Protein AF-B3RU06-F1 (afdb_monomer)

Mean predicted aligned error: 19.17 Å

pLDDT: mean 78.99, std 17.31, range [30.34, 98.5]

Structure (mmCIF, N/CA/C/O backbone):
data_AF-B3RU06-F1
#
_entry.id   AF-B3RU06-F1
#
loop_
_atom_site.group_PDB
_atom_site.id
_atom_site.type_symbol
_atom_site.label_atom_id
_atom_site.label_alt_id
_atom_site.label_comp_id
_atom_site.label_asym_id
_atom_site.label_entity_id
_atom_site.label_seq_id
_atom_site.pdbx_PDB_ins_code
_atom_site.Cartn_x
_atom_site.Cartn_y
_atom_site.Cartn_z
_atom_site.occupancy
_atom_site.B_iso_or_equiv
_atom_site.auth_seq_id
_atom_site.auth_comp_id
_atom_site.auth_asym_id
_atom_site.auth_atom_id
_atom_site.pdbx_PDB_model_num
ATOM 1 N N . LYS A 1 1 ? 11.096 -17.803 -31.907 1.00 35.31 1 LYS A N 1
ATOM 2 C CA . LYS A 1 1 ? 10.039 -17.009 -32.594 1.00 35.31 1 LYS A CA 1
ATOM 3 C C . LYS A 1 1 ? 10.253 -15.524 -32.280 1.00 35.31 1 LYS A C 1
ATOM 5 O O . LYS A 1 1 ? 10.062 -15.128 -31.140 1.00 35.31 1 LYS A O 1
ATOM 10 N N . GLY A 1 2 ? 10.736 -14.726 -33.239 1.00 41.84 2 GLY A N 1
ATOM 11 C CA . GLY A 1 2 ? 11.074 -13.310 -33.020 1.00 41.84 2 GLY A CA 1
ATOM 12 C C . GLY A 1 2 ? 9.835 -12.419 -32.875 1.00 41.84 2 GLY A C 1
ATOM 13 O O . GLY A 1 2 ? 8.891 -12.533 -33.656 1.00 41.84 2 GLY A O 1
ATOM 14 N N . ARG A 1 3 ? 9.825 -11.533 -31.871 1.00 46.47 3 ARG A N 1
ATOM 15 C CA . ARG A 1 3 ? 8.758 -10.542 -31.650 1.00 46.47 3 ARG A CA 1
ATOM 16 C C . ARG A 1 3 ? 8.688 -9.578 -32.845 1.00 46.47 3 ARG A C 1
ATOM 18 O O . ARG A 1 3 ? 9.649 -8.861 -33.115 1.00 46.47 3 ARG A O 1
ATOM 25 N N . LYS A 1 4 ? 7.547 -9.532 -33.548 1.00 43.72 4 LYS A N 1
ATOM 26 C CA . LYS A 1 4 ? 7.274 -8.523 -34.588 1.00 43.72 4 LYS A CA 1
ATOM 27 C C . LYS A 1 4 ? 7.329 -7.130 -33.946 1.00 43.72 4 LYS A C 1
ATOM 29 O O . LYS A 1 4 ? 6.482 -6.802 -33.118 1.00 43.72 4 LYS A O 1
ATOM 34 N N . ARG A 1 5 ? 8.322 -6.311 -34.313 1.00 47.31 5 ARG A N 1
ATOM 35 C CA . ARG A 1 5 ? 8.385 -4.897 -33.909 1.00 47.31 5 ARG A CA 1
ATOM 36 C C . ARG A 1 5 ? 7.125 -4.191 -34.428 1.00 47.31 5 ARG A C 1
ATOM 38 O O . ARG A 1 5 ? 6.901 -4.142 -35.637 1.00 47.31 5 ARG A O 1
ATOM 45 N N . LYS A 1 6 ? 6.294 -3.675 -33.513 1.00 38.50 6 LYS A N 1
ATOM 46 C CA . LYS A 1 6 ? 5.169 -2.775 -33.819 1.00 38.50 6 LYS A CA 1
ATOM 47 C C . LYS A 1 6 ? 5.712 -1.644 -34.698 1.00 38.50 6 LYS A C 1
ATOM 49 O O . LYS A 1 6 ? 6.634 -0.946 -34.281 1.00 38.50 6 LYS A O 1
ATOM 54 N N . ARG A 1 7 ? 5.180 -1.476 -35.915 1.00 42.09 7 ARG A N 1
ATOM 55 C CA . ARG A 1 7 ? 5.485 -0.297 -36.736 1.00 42.09 7 ARG A CA 1
ATOM 56 C C . ARG A 1 7 ? 5.026 0.922 -35.936 1.00 42.09 7 ARG A C 1
ATOM 58 O O . ARG A 1 7 ? 3.834 1.060 -35.673 1.00 42.09 7 ARG A O 1
ATOM 65 N N . PHE A 1 8 ? 5.969 1.756 -35.505 1.00 40.56 8 PHE A N 1
ATOM 66 C CA . PHE A 1 8 ? 5.684 3.058 -34.909 1.00 40.56 8 PHE A CA 1
ATOM 67 C C . PHE A 1 8 ? 5.000 3.926 -35.973 1.00 40.56 8 PHE A C 1
ATOM 69 O O . PHE A 1 8 ? 5.647 4.645 -36.727 1.00 40.56 8 PHE A O 1
ATOM 76 N N . SER A 1 9 ? 3.675 3.815 -36.063 1.00 43.03 9 SER A N 1
ATOM 77 C CA . SER A 1 9 ? 2.806 4.607 -36.940 1.00 43.03 9 SER A CA 1
ATOM 78 C C . SER A 1 9 ? 2.574 6.012 -36.368 1.00 43.03 9 SER A C 1
ATOM 80 O O . SER A 1 9 ? 1.444 6.488 -36.273 1.00 43.03 9 SER A O 1
ATOM 82 N N . SER A 1 10 ? 3.643 6.666 -35.926 1.00 52.22 10 SER A N 1
ATOM 83 C CA . SER A 1 10 ? 3.607 8.046 -35.437 1.00 52.22 10 SER A CA 1
ATOM 84 C C . SER A 1 10 ? 4.847 8.818 -35.874 1.00 52.22 10 SER A C 1
ATOM 86 O O . SER A 1 10 ? 5.344 9.662 -35.131 1.00 52.22 10 SER A O 1
ATOM 88 N N . LYS A 1 11 ? 5.394 8.487 -37.046 1.00 56.91 11 LYS A N 1
ATOM 89 C CA . LYS A 1 11 ? 6.347 9.375 -37.704 1.00 56.91 11 LYS A CA 1
ATOM 90 C C . LYS A 1 11 ? 5.523 10.423 -38.431 1.00 56.91 11 LYS A C 1
ATOM 92 O O . LYS A 1 11 ? 4.644 10.068 -39.212 1.00 56.91 11 LYS A O 1
ATOM 97 N N . ASP A 1 12 ? 5.727 11.674 -38.046 1.00 60.06 12 ASP A N 1
ATOM 98 C CA . ASP A 1 12 ? 5.074 12.819 -38.656 1.00 60.06 12 ASP A CA 1
ATOM 99 C C . ASP A 1 12 ? 5.276 12.768 -40.173 1.00 60.06 12 ASP A C 1
ATOM 101 O O . ASP A 1 12 ? 6.403 12.599 -40.637 1.00 60.06 12 ASP A O 1
ATOM 105 N N . SER A 1 13 ? 4.189 12.852 -40.940 1.00 68.56 13 SER A N 1
ATOM 106 C CA . SER A 1 13 ? 4.272 12.798 -42.402 1.00 68.56 13 SER A CA 1
ATOM 107 C C . SER A 1 13 ? 4.965 14.034 -42.979 1.00 68.56 13 SER A C 1
ATOM 109 O O . SER A 1 13 ? 5.430 13.971 -44.114 1.00 68.56 13 SER A O 1
ATOM 111 N N . ASN A 1 14 ? 5.023 15.123 -42.206 1.00 67.81 14 ASN A N 1
ATOM 112 C CA . ASN A 1 14 ? 5.624 16.389 -42.610 1.00 67.81 14 ASN A CA 1
ATOM 113 C C . ASN A 1 14 ? 7.080 16.538 -42.152 1.00 67.81 14 ASN A C 1
ATOM 115 O O . ASN A 1 14 ? 7.736 17.490 -42.562 1.00 67.81 14 ASN A O 1
ATOM 119 N N . ALA A 1 15 ? 7.602 15.616 -41.333 1.00 73.94 15 ALA A N 1
ATOM 120 C CA . ALA A 1 15 ? 9.002 15.663 -40.935 1.00 73.94 15 ALA A CA 1
ATOM 121 C C . ALA A 1 15 ? 9.913 15.360 -42.139 1.00 73.94 15 ALA A C 1
ATOM 123 O O . ALA A 1 15 ? 9.644 14.397 -42.876 1.00 73.94 15 ALA A O 1
ATOM 124 N N . PRO A 1 16 ? 11.017 16.113 -42.309 1.00 78.12 16 PRO A N 1
ATOM 125 C CA . PRO A 1 16 ? 12.067 15.758 -43.252 1.00 78.12 16 PRO A CA 1
ATOM 126 C C . PRO A 1 16 ? 12.483 14.294 -43.059 1.00 78.12 16 PRO A C 1
ATOM 128 O O . PRO A 1 16 ? 12.521 13.768 -41.940 1.00 78.12 16 PRO A O 1
ATOM 131 N N . LYS A 1 17 ? 12.764 13.587 -44.155 1.00 78.62 17 LYS A N 1
ATOM 132 C CA . LYS A 1 17 ? 13.180 12.178 -44.099 1.00 78.62 17 LYS A CA 1
ATOM 133 C C . LYS A 1 17 ? 14.688 12.103 -43.919 1.00 78.62 17 LYS A C 1
ATOM 135 O O . LYS A 1 17 ? 15.419 12.739 -44.668 1.00 78.62 17 LYS A O 1
ATOM 140 N N . ALA A 1 18 ? 15.137 11.276 -42.975 1.00 81.44 18 ALA A N 1
ATOM 141 C CA . ALA A 1 18 ? 16.562 11.064 -42.744 1.00 81.44 18 ALA A CA 1
ATOM 142 C C . ALA A 1 18 ? 17.274 10.649 -44.051 1.00 81.44 18 ALA A C 1
ATOM 144 O O . ALA A 1 18 ? 16.781 9.749 -44.744 1.00 81.44 18 ALA A O 1
ATOM 145 N N . PRO A 1 19 ? 18.412 11.278 -44.390 1.00 86.25 19 PRO A N 1
ATOM 146 C CA . PRO A 1 19 ? 19.116 11.019 -45.632 1.00 86.25 19 PRO A CA 1
ATOM 147 C C . PRO A 1 19 ? 19.779 9.644 -45.592 1.00 86.25 19 PRO A C 1
ATOM 149 O O . PRO A 1 19 ? 20.090 9.091 -44.535 1.00 86.25 19 PRO A O 1
ATOM 152 N N . HIS A 1 20 ? 20.005 9.074 -46.771 1.00 86.06 20 HIS A N 1
ATOM 153 C CA . HIS A 1 20 ? 20.726 7.815 -46.890 1.00 86.06 20 HIS A CA 1
ATOM 154 C C . HIS A 1 20 ? 22.225 8.017 -46.651 1.00 86.06 20 HIS A C 1
ATOM 156 O O . HIS A 1 20 ? 22.822 8.960 -47.176 1.00 86.06 20 HIS A O 1
ATOM 162 N N . THR A 1 21 ? 22.833 7.082 -45.917 1.00 88.94 21 THR A N 1
ATOM 163 C CA . THR A 1 21 ? 24.291 6.996 -45.764 1.00 88.94 21 THR A CA 1
ATOM 164 C C . THR A 1 21 ? 24.953 6.654 -47.100 1.00 88.94 21 THR A C 1
ATOM 166 O O . THR A 1 21 ? 24.309 6.072 -47.977 1.00 88.94 21 THR A O 1
ATOM 169 N N . GLY A 1 22 ? 26.247 6.955 -47.255 1.00 86.62 22 GLY A N 1
ATOM 170 C CA . GLY A 1 22 ? 26.965 6.713 -48.516 1.00 86.62 22 GLY A CA 1
ATOM 171 C C . GLY A 1 22 ? 26.906 5.254 -48.977 1.00 86.62 22 GLY A C 1
ATOM 172 O O . GLY A 1 22 ? 26.679 4.978 -50.151 1.00 86.62 22 GLY A O 1
ATOM 173 N N . TYR A 1 23 ? 26.963 4.306 -48.036 1.00 84.94 23 TYR A N 1
ATOM 174 C CA . TYR A 1 23 ? 26.769 2.888 -48.346 1.00 84.94 23 TYR A CA 1
ATOM 175 C C . TYR A 1 23 ? 25.373 2.595 -48.913 1.00 84.94 23 TYR A C 1
ATOM 177 O O . TYR A 1 23 ? 25.240 1.904 -49.918 1.00 84.94 23 TYR A O 1
ATOM 185 N N . VAL A 1 24 ? 24.315 3.134 -48.299 1.00 87.56 24 VAL A N 1
ATOM 186 C CA . VAL A 1 24 ? 22.933 2.904 -48.753 1.00 87.56 24 VAL A CA 1
ATOM 187 C C . VAL A 1 24 ? 22.675 3.556 -50.113 1.00 87.56 24 VAL A C 1
ATOM 189 O O . VAL A 1 24 ? 21.940 2.985 -50.916 1.00 87.56 24 VAL A O 1
ATOM 192 N N . ARG A 1 25 ? 23.303 4.701 -50.405 1.00 88.19 25 ARG A N 1
ATOM 193 C CA . ARG A 1 25 ? 23.272 5.316 -51.744 1.00 88.19 25 ARG A CA 1
ATOM 194 C C . ARG A 1 25 ? 23.850 4.383 -52.793 1.00 88.19 25 ARG A C 1
ATOM 196 O O . ARG A 1 25 ? 23.145 4.019 -53.726 1.00 88.19 25 ARG A O 1
ATOM 203 N N . PHE A 1 26 ? 25.065 3.894 -52.558 1.00 90.00 26 PHE A N 1
ATOM 204 C CA . PHE A 1 26 ? 25.701 2.926 -53.443 1.00 90.00 26 PHE A CA 1
ATOM 205 C C . PHE A 1 26 ? 24.848 1.666 -53.646 1.00 90.00 26 PHE A C 1
ATOM 207 O O . PHE A 1 26 ? 24.695 1.192 -54.775 1.00 90.00 26 PHE A O 1
ATOM 214 N N . LEU A 1 27 ? 24.264 1.129 -52.567 1.00 88.25 27 LEU A N 1
ATOM 215 C CA . LEU A 1 27 ? 23.367 -0.021 -52.656 1.00 88.25 27 LEU A CA 1
ATOM 216 C C . LEU A 1 27 ? 22.155 0.273 -53.542 1.00 88.25 27 LEU A C 1
ATOM 218 O O . LEU A 1 27 ? 21.765 -0.598 -54.311 1.00 88.25 27 LEU A O 1
ATOM 222 N N . ASN A 1 28 ? 21.544 1.454 -53.437 1.00 88.00 28 ASN A N 1
ATOM 223 C CA . ASN A 1 28 ? 20.374 1.808 -54.238 1.00 88.00 28 ASN A CA 1
ATOM 224 C C . ASN A 1 28 ? 20.729 1.940 -55.724 1.00 88.00 28 ASN A C 1
ATOM 226 O O . ASN A 1 28 ? 20.056 1.320 -56.547 1.00 88.00 28 ASN A O 1
ATOM 230 N N . ASP A 1 29 ? 21.820 2.636 -56.044 1.00 88.38 29 ASP A N 1
ATOM 231 C CA . ASP A 1 29 ? 22.263 2.870 -57.426 1.00 88.38 29 ASP A CA 1
ATOM 232 C C . ASP A 1 29 ? 22.725 1.581 -58.118 1.00 88.38 29 ASP A C 1
ATOM 234 O O . ASP A 1 29 ? 22.533 1.379 -59.319 1.00 88.38 29 ASP A O 1
ATOM 238 N N . SER A 1 30 ? 23.340 0.677 -57.354 1.00 87.38 30 SER A N 1
ATOM 239 C CA . SER A 1 30 ? 23.895 -0.570 -57.885 1.00 87.38 30 SER A CA 1
ATOM 240 C C . SER A 1 30 ? 22.904 -1.733 -57.844 1.00 87.38 30 SER A C 1
ATOM 242 O O . SER A 1 30 ? 23.075 -2.705 -58.582 1.00 87.38 30 SER A O 1
ATOM 244 N N . ARG A 1 31 ? 21.853 -1.668 -57.012 1.00 87.06 31 ARG A N 1
ATOM 245 C CA . ARG A 1 31 ? 20.871 -2.758 -56.880 1.00 87.06 31 ARG A CA 1
ATOM 246 C C . ARG A 1 31 ? 20.133 -3.021 -58.180 1.00 87.06 31 ARG A C 1
ATOM 248 O O . ARG A 1 31 ? 19.913 -4.187 -58.491 1.00 87.06 31 ARG A O 1
ATOM 255 N N . GLU A 1 32 ? 19.721 -1.984 -58.900 1.00 86.12 32 GLU A N 1
ATOM 256 C CA . GLU A 1 32 ? 18.982 -2.163 -60.152 1.00 86.12 32 GLU A CA 1
ATOM 257 C C . GLU A 1 32 ? 19.848 -2.856 -61.210 1.00 86.12 32 GLU A C 1
ATOM 259 O O . GLU A 1 32 ? 19.400 -3.817 -61.829 1.00 86.12 32 GLU A O 1
ATOM 264 N N . LYS A 1 33 ? 21.127 -2.473 -61.298 1.00 88.12 33 LYS A N 1
ATOM 265 C CA . LYS A 1 33 ? 22.113 -3.103 -62.188 1.00 88.12 33 LYS A CA 1
ATOM 266 C C . LYS A 1 33 ? 22.331 -4.577 -61.845 1.00 88.12 33 LYS A C 1
ATOM 268 O O . LYS A 1 33 ? 22.178 -5.439 -62.701 1.00 88.12 33 LYS A O 1
ATOM 273 N N . VAL A 1 34 ? 22.589 -4.887 -60.571 1.00 86.88 34 VAL A N 1
ATOM 274 C CA . VAL A 1 34 ? 22.819 -6.277 -60.133 1.00 86.88 34 VAL A CA 1
ATOM 275 C C . VAL A 1 34 ? 21.561 -7.136 -60.271 1.00 86.88 34 VAL A C 1
ATOM 277 O O . VAL A 1 34 ? 21.674 -8.324 -60.563 1.00 86.88 34 VAL A O 1
ATOM 280 N N . ARG A 1 35 ? 20.367 -6.555 -60.102 1.00 88.44 35 ARG A N 1
ATOM 281 C CA . ARG A 1 35 ? 19.095 -7.251 -60.339 1.00 88.44 35 ARG A CA 1
ATOM 282 C C . ARG A 1 35 ? 18.857 -7.522 -61.823 1.00 88.44 35 ARG A C 1
ATOM 284 O O . ARG A 1 35 ? 18.351 -8.587 -62.143 1.00 88.44 35 ARG A O 1
ATOM 291 N N . ALA A 1 36 ? 19.203 -6.589 -62.707 1.00 88.38 36 ALA A N 1
ATOM 292 C CA . ALA A 1 36 ? 19.091 -6.794 -64.149 1.00 88.38 36 ALA A CA 1
ATOM 293 C C . ALA A 1 36 ? 20.060 -7.882 -64.643 1.00 88.38 36 ALA A C 1
ATOM 295 O O . ALA A 1 36 ? 19.689 -8.704 -65.472 1.00 88.38 36 ALA A O 1
ATOM 296 N N . GLU A 1 37 ? 21.272 -7.924 -64.083 1.00 87.69 37 GLU A N 1
ATOM 297 C CA . GLU A 1 37 ? 22.267 -8.970 -64.355 1.00 87.69 37 GLU A CA 1
ATOM 298 C C . GLU A 1 37 ? 21.880 -10.332 -63.750 1.00 87.69 37 GLU A C 1
ATOM 300 O O . GLU A 1 37 ? 22.284 -11.369 -64.264 1.00 87.69 37 GLU A O 1
ATOM 305 N N . ASN A 1 38 ? 21.114 -10.341 -62.651 1.00 85.25 38 ASN A N 1
ATOM 306 C CA . ASN A 1 38 ? 20.755 -11.549 -61.904 1.00 85.25 38 ASN A CA 1
ATOM 307 C C . ASN A 1 38 ? 19.260 -11.545 -61.519 1.00 85.25 38 ASN A C 1
ATOM 309 O O . ASN A 1 38 ? 18.931 -11.372 -60.337 1.00 85.25 38 ASN A O 1
ATOM 313 N N . PRO A 1 39 ? 18.342 -11.724 -62.488 1.00 85.75 39 PRO A N 1
ATOM 314 C CA . PRO A 1 39 ? 16.902 -11.613 -62.246 1.00 85.75 39 PRO A CA 1
ATOM 315 C C . PRO A 1 39 ? 16.347 -12.729 -61.346 1.00 85.75 39 PRO A C 1
ATOM 317 O O . PRO A 1 39 ? 15.365 -12.505 -60.640 1.00 85.75 39 PRO A O 1
ATOM 320 N N . ASP A 1 40 ? 17.003 -13.893 -61.316 1.00 88.19 40 ASP A N 1
ATOM 321 C CA . ASP A 1 40 ? 16.563 -15.073 -60.559 1.00 88.19 40 ASP A CA 1
ATOM 322 C C . ASP A 1 40 ? 17.029 -15.076 -59.092 1.00 88.19 40 ASP A C 1
ATOM 324 O O . ASP A 1 40 ? 16.590 -15.905 -58.290 1.00 88.19 40 ASP A O 1
ATOM 328 N N . LEU A 1 41 ? 17.928 -14.157 -58.709 1.00 87.38 41 LEU A N 1
ATOM 329 C CA . LEU A 1 41 ? 18.472 -14.127 -57.354 1.00 87.38 41 LEU A CA 1
ATOM 330 C C . LEU A 1 41 ? 17.522 -13.430 -56.368 1.00 87.38 41 LEU A C 1
ATOM 332 O O . LEU A 1 41 ? 17.019 -12.331 -56.628 1.00 87.38 41 LEU A O 1
ATOM 336 N N . PRO A 1 42 ? 17.324 -14.000 -55.165 1.00 87.94 42 PRO A N 1
ATOM 337 C CA . PRO A 1 42 ? 16.514 -13.361 -54.143 1.00 87.94 42 PRO A CA 1
ATOM 338 C C . PRO A 1 42 ? 17.213 -12.109 -53.596 1.00 87.94 42 PRO A C 1
ATOM 340 O O . PRO A 1 42 ? 18.441 -11.993 -53.566 1.00 87.94 42 PRO A O 1
ATOM 343 N N . PHE A 1 43 ? 16.417 -11.171 -53.075 1.00 82.69 43 PHE A N 1
ATOM 344 C CA . PHE A 1 43 ? 16.904 -9.883 -52.568 1.00 82.69 43 PHE A CA 1
ATOM 345 C C . PHE A 1 43 ? 18.050 -9.999 -51.541 1.00 82.69 43 PHE A C 1
ATOM 347 O O . PHE A 1 43 ? 18.956 -9.160 -51.519 1.00 82.69 43 PHE A O 1
ATOM 354 N N . SER A 1 44 ? 18.030 -11.035 -50.699 1.00 86.06 44 SER A N 1
ATOM 355 C CA . SER A 1 44 ? 19.086 -11.295 -49.719 1.00 86.06 44 SER A CA 1
ATOM 356 C C . SER A 1 44 ? 20.445 -11.558 -50.369 1.00 86.06 44 SER A C 1
ATOM 358 O O . SER A 1 44 ? 21.445 -11.033 -49.888 1.00 86.06 44 SER A O 1
ATOM 360 N N . GLU A 1 45 ? 20.485 -12.318 -51.465 1.00 86.00 45 GLU A N 1
ATOM 361 C CA . GLU A 1 45 ? 21.728 -12.643 -52.176 1.00 86.00 45 GLU A CA 1
ATOM 362 C C . GLU A 1 45 ? 22.239 -11.437 -52.969 1.00 86.00 45 GLU A C 1
ATOM 364 O O . GLU A 1 45 ? 23.419 -11.102 -52.887 1.00 86.00 45 GLU A O 1
ATOM 369 N N . ILE A 1 46 ? 21.338 -10.679 -53.606 1.00 85.56 46 ILE A N 1
ATOM 370 C CA . ILE A 1 46 ? 21.686 -9.406 -54.261 1.00 85.56 46 ILE A CA 1
ATOM 371 C C . ILE A 1 46 ? 22.331 -8.436 -53.258 1.00 85.56 46 ILE A C 1
ATOM 373 O O . ILE A 1 46 ? 23.339 -7.802 -53.556 1.00 85.56 46 ILE A O 1
ATOM 377 N N . THR A 1 47 ? 21.793 -8.342 -52.039 1.00 86.19 47 THR A N 1
ATOM 378 C CA . THR A 1 47 ? 22.350 -7.458 -50.999 1.00 86.19 47 THR A CA 1
ATOM 379 C C . THR A 1 47 ? 23.738 -7.908 -50.543 1.00 86.19 47 THR A C 1
ATOM 381 O O . THR A 1 47 ? 24.597 -7.060 -50.308 1.00 86.19 47 THR A O 1
ATOM 384 N N . LYS A 1 48 ? 23.992 -9.222 -50.450 1.00 88.31 48 LYS A N 1
ATOM 385 C CA . LYS A 1 48 ? 25.326 -9.754 -50.127 1.00 88.31 48 LYS A CA 1
ATOM 386 C C . LYS A 1 48 ? 26.346 -9.412 -51.214 1.00 88.31 48 LYS A C 1
ATOM 388 O O . LYS A 1 48 ? 27.420 -8.922 -50.881 1.00 88.31 48 LYS A O 1
ATOM 393 N N . ILE A 1 49 ? 25.988 -9.601 -52.488 1.00 87.06 49 ILE A N 1
ATOM 394 C CA . ILE A 1 49 ? 26.840 -9.252 -53.640 1.00 87.06 49 ILE A CA 1
ATOM 395 C C . ILE A 1 49 ? 27.167 -7.755 -53.640 1.00 87.06 49 ILE A C 1
ATOM 397 O O . ILE A 1 49 ? 28.296 -7.348 -53.894 1.00 87.06 49 ILE A O 1
ATOM 401 N N . LEU A 1 50 ? 26.193 -6.903 -53.331 1.00 88.12 50 LEU A N 1
ATOM 402 C CA . LEU A 1 50 ? 26.441 -5.467 -53.245 1.00 88.12 50 LEU A CA 1
ATOM 403 C C . LEU A 1 50 ? 27.329 -5.096 -52.049 1.00 88.12 50 LEU A C 1
ATOM 405 O O . LEU A 1 50 ? 28.165 -4.203 -52.166 1.00 88.12 50 LEU A O 1
ATOM 409 N N . GLY A 1 51 ? 27.192 -5.793 -50.918 1.00 88.06 51 GLY A N 1
ATOM 410 C CA . GLY A 1 51 ? 28.068 -5.611 -49.760 1.00 88.06 51 GLY A CA 1
ATOM 411 C C . GLY A 1 51 ? 29.528 -5.949 -50.067 1.00 88.06 51 GLY A C 1
ATOM 412 O O . GLY A 1 51 ? 30.424 -5.199 -49.683 1.00 88.06 51 GLY A O 1
ATOM 413 N N . THR A 1 52 ? 29.781 -7.029 -50.813 1.00 88.88 52 THR A N 1
ATOM 414 C CA . THR A 1 52 ? 31.142 -7.377 -51.254 1.00 88.88 52 THR A CA 1
ATOM 415 C C . THR A 1 52 ? 31.674 -6.394 -52.296 1.00 88.88 52 THR A C 1
ATOM 417 O O . THR A 1 52 ? 32.835 -5.989 -52.200 1.00 88.88 52 THR A O 1
ATOM 420 N N . LYS A 1 53 ? 30.831 -5.933 -53.234 1.00 88.31 53 LYS A N 1
ATOM 421 C CA . LYS A 1 53 ? 31.194 -4.870 -54.187 1.00 88.31 53 LYS A CA 1
ATOM 422 C C . LYS A 1 53 ? 31.592 -3.580 -53.463 1.00 88.31 53 LYS A C 1
ATOM 424 O O . LYS A 1 53 ? 32.651 -3.047 -53.748 1.00 88.31 53 LYS A O 1
ATOM 429 N N . TRP A 1 54 ? 30.833 -3.126 -52.464 1.00 89.00 54 TRP A N 1
ATOM 430 C CA . TRP A 1 54 ? 31.176 -1.924 -51.686 1.00 89.00 54 TRP A CA 1
ATOM 431 C C . TRP A 1 54 ? 32.524 -2.027 -50.962 1.00 89.00 54 TRP A C 1
ATOM 433 O O . TRP A 1 54 ? 33.287 -1.064 -50.932 1.00 89.00 54 TRP A O 1
ATOM 443 N N . SER A 1 55 ? 32.827 -3.188 -50.378 1.00 88.94 55 SER A N 1
ATOM 444 C CA . SER A 1 55 ? 34.106 -3.414 -49.691 1.00 88.94 55 SER A CA 1
ATOM 445 C C . SER A 1 55 ? 35.301 -3.475 -50.645 1.00 88.94 55 SER A C 1
ATOM 447 O O . SER A 1 55 ? 36.418 -3.210 -50.215 1.00 88.94 55 SER A O 1
ATOM 449 N N . SER A 1 56 ? 35.071 -3.814 -51.916 1.00 88.19 56 SER A N 1
ATOM 450 C CA . SER A 1 56 ? 36.098 -3.890 -52.964 1.00 88.19 56 SER A CA 1
ATOM 451 C C . SER A 1 56 ? 36.174 -2.638 -53.847 1.00 88.19 56 SER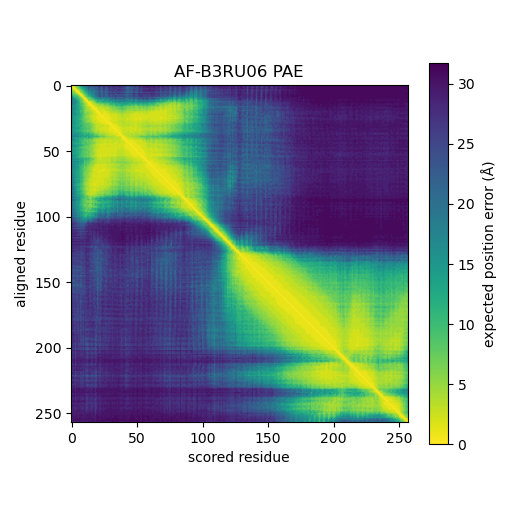 A C 1
ATOM 453 O O . SER A 1 56 ? 37.021 -2.580 -54.737 1.00 88.19 56 SER A O 1
ATOM 455 N N . LEU A 1 57 ? 35.331 -1.626 -53.604 1.00 87.56 57 LEU A N 1
ATOM 456 C CA . LEU A 1 57 ? 35.388 -0.364 -54.340 1.00 87.56 57 LEU A CA 1
ATOM 457 C C . LEU A 1 57 ? 36.684 0.407 -54.054 1.00 87.56 57 LEU A C 1
ATOM 459 O O . LEU A 1 57 ? 37.136 0.449 -52.903 1.00 87.56 57 LEU A O 1
ATOM 463 N N . PRO A 1 58 ? 37.225 1.119 -55.059 1.00 91.62 58 PRO A N 1
ATOM 464 C CA . PRO A 1 58 ? 38.290 2.087 -54.850 1.00 91.62 58 PRO A CA 1
ATOM 465 C C . PRO A 1 58 ? 37.895 3.155 -53.826 1.00 91.62 58 PRO A C 1
ATOM 467 O O . PRO A 1 58 ? 36.750 3.612 -53.783 1.00 91.62 58 PRO A O 1
ATOM 470 N N . ILE A 1 59 ? 38.874 3.607 -53.040 1.00 85.94 59 ILE A N 1
ATOM 471 C CA . ILE A 1 59 ? 38.674 4.639 -52.012 1.00 85.94 59 ILE A CA 1
ATOM 472 C C . ILE A 1 59 ? 38.101 5.922 -52.630 1.00 85.94 59 ILE A C 1
ATOM 474 O O . ILE A 1 59 ? 37.210 6.520 -52.041 1.00 85.94 59 ILE A O 1
ATOM 478 N N . SER A 1 60 ? 38.535 6.304 -53.834 1.00 86.31 60 SER A N 1
ATOM 479 C CA . SER A 1 60 ? 38.037 7.485 -54.554 1.00 86.31 60 SER A CA 1
ATOM 480 C C . SER A 1 60 ? 36.538 7.415 -54.865 1.00 86.31 60 SER A C 1
ATOM 482 O O . SER A 1 60 ? 35.808 8.380 -54.643 1.00 86.31 60 SER A O 1
ATOM 484 N N . GLU A 1 61 ? 36.050 6.269 -55.341 1.00 84.19 61 GLU A N 1
ATOM 485 C CA . GLU A 1 61 ? 34.628 6.081 -55.640 1.00 84.19 61 GLU A CA 1
ATOM 486 C C . GLU A 1 61 ? 33.796 5.976 -54.366 1.00 84.19 61 GLU A C 1
ATOM 488 O O . GLU A 1 61 ? 32.710 6.548 -54.280 1.00 84.19 61 GLU A O 1
ATOM 493 N N . LYS A 1 62 ? 34.327 5.289 -53.352 1.00 87.88 62 LYS A N 1
ATOM 494 C CA . LYS A 1 62 ? 33.707 5.206 -52.031 1.00 87.88 62 LYS A CA 1
ATOM 495 C C . LYS A 1 62 ? 33.566 6.594 -51.404 1.00 87.88 62 LYS A C 1
ATOM 497 O O . LYS A 1 62 ? 32.503 6.905 -50.870 1.00 87.88 62 LYS A O 1
ATOM 502 N N . GLN A 1 63 ? 34.601 7.425 -51.521 1.00 87.56 63 GLN A N 1
ATOM 503 C CA . GLN A 1 63 ? 34.624 8.786 -50.997 1.00 87.56 63 GLN A CA 1
ATOM 504 C C . GLN A 1 63 ? 33.563 9.660 -51.662 1.00 87.56 63 GLN A C 1
ATOM 506 O O . GLN A 1 63 ? 32.840 10.347 -50.954 1.00 87.56 63 GLN A O 1
ATOM 511 N N . ARG A 1 64 ? 33.360 9.544 -52.982 1.00 90.88 64 ARG A N 1
ATOM 512 C CA . ARG A 1 64 ? 32.283 10.267 -53.682 1.00 90.88 64 ARG A CA 1
ATOM 513 C C . ARG A 1 64 ? 30.912 10.027 -53.039 1.00 90.88 64 ARG A C 1
ATOM 515 O O . ARG A 1 64 ? 30.192 10.979 -52.756 1.00 90.88 64 ARG A O 1
ATOM 522 N N . TYR A 1 65 ? 30.566 8.768 -52.754 1.00 87.12 65 TYR A N 1
ATOM 523 C CA . TYR A 1 65 ? 29.289 8.440 -52.106 1.00 87.12 65 TYR A CA 1
ATOM 524 C C . TYR A 1 65 ? 29.210 8.917 -50.650 1.00 87.12 65 TYR A C 1
ATOM 526 O O . TYR A 1 65 ? 28.115 9.199 -50.159 1.00 87.12 65 TYR A O 1
ATOM 534 N N . LEU A 1 66 ? 30.339 8.973 -49.939 1.00 86.94 66 LEU A N 1
ATOM 535 C CA . LEU A 1 66 ? 30.400 9.498 -48.573 1.00 86.94 66 LEU A CA 1
ATOM 536 C C . LEU A 1 66 ? 30.228 11.022 -48.557 1.00 86.94 66 LEU A C 1
ATOM 538 O O . LEU A 1 66 ? 29.409 11.515 -47.787 1.00 86.94 66 LEU A O 1
ATOM 542 N N . ASP A 1 67 ? 30.901 11.742 -49.453 1.00 87.69 67 ASP A N 1
ATOM 543 C CA . ASP A 1 67 ? 30.811 13.200 -49.573 1.00 87.69 67 ASP A CA 1
ATOM 544 C C . ASP A 1 67 ? 29.397 13.640 -49.987 1.00 87.69 67 ASP A C 1
ATOM 546 O O . ASP A 1 67 ? 28.841 14.593 -49.441 1.00 87.69 67 ASP A O 1
ATOM 550 N N . GLU A 1 68 ? 28.765 12.923 -50.922 1.00 86.44 68 GLU A N 1
ATOM 551 C CA . GLU A 1 68 ? 27.363 13.155 -51.296 1.00 86.44 68 GLU A CA 1
ATOM 552 C C . GLU A 1 68 ? 26.394 12.865 -50.143 1.00 86.44 68 GLU A C 1
ATOM 554 O O . GLU A 1 68 ? 25.389 13.560 -49.977 1.00 86.44 68 GLU A O 1
ATOM 559 N N . ALA A 1 69 ? 26.680 11.848 -49.325 1.00 87.75 69 ALA A N 1
ATOM 560 C CA . ALA A 1 69 ? 25.876 11.560 -48.146 1.00 87.75 69 ALA A CA 1
ATOM 561 C C . ALA A 1 69 ? 26.032 12.630 -47.060 1.00 87.75 69 ALA A C 1
ATOM 563 O O . ALA A 1 69 ? 25.041 12.946 -46.402 1.00 87.75 69 ALA A O 1
ATOM 564 N N . GLU A 1 70 ? 27.227 13.203 -46.899 1.00 86.50 70 GLU A N 1
ATOM 565 C CA . GLU A 1 70 ? 27.467 14.283 -45.940 1.00 86.50 70 GLU A CA 1
ATOM 566 C C . GLU A 1 70 ? 26.771 15.578 -46.377 1.00 86.50 70 GLU A C 1
ATOM 568 O O . GLU A 1 70 ? 26.046 16.173 -45.586 1.00 86.50 70 GLU A O 1
ATOM 573 N N . LYS A 1 71 ? 26.839 15.945 -47.663 1.00 86.81 71 LYS A N 1
ATOM 574 C CA . LYS A 1 71 ? 26.075 17.088 -48.204 1.00 86.81 71 LYS A CA 1
ATOM 575 C C . LYS A 1 71 ? 24.569 16.938 -47.991 1.00 86.81 71 LYS A C 1
ATOM 577 O O . LYS A 1 71 ? 23.874 17.885 -47.624 1.00 86.81 71 LYS A O 1
ATOM 582 N N . ASP A 1 72 ? 24.041 15.735 -48.201 1.00 84.19 72 ASP A N 1
ATOM 583 C CA . ASP A 1 72 ? 22.622 15.462 -47.979 1.00 84.19 72 ASP A CA 1
ATOM 584 C C . ASP A 1 72 ? 22.249 15.448 -46.490 1.00 84.19 72 ASP A C 1
ATOM 586 O O . ASP A 1 72 ? 21.116 15.784 -46.141 1.00 84.19 72 ASP A O 1
ATOM 590 N N . LYS A 1 73 ? 23.191 15.095 -45.612 1.00 83.69 73 LYS A N 1
ATOM 591 C CA . LYS A 1 73 ? 23.055 15.222 -44.159 1.00 83.69 73 LYS A CA 1
ATOM 592 C C . LYS A 1 73 ? 23.010 16.680 -43.728 1.00 83.69 73 LYS A C 1
ATOM 594 O O . LYS A 1 73 ? 22.103 17.034 -42.983 1.00 83.69 73 LYS A O 1
ATOM 599 N N . GLU A 1 74 ? 23.896 17.526 -44.237 1.00 85.38 74 GLU A N 1
ATOM 600 C CA . GLU A 1 74 ? 23.866 18.971 -43.982 1.00 85.38 74 GLU A CA 1
ATOM 601 C C . GLU A 1 74 ? 22.546 19.599 -44.445 1.00 85.38 74 GLU A C 1
ATOM 603 O O . GLU A 1 74 ? 21.904 20.329 -43.687 1.00 85.38 74 GLU A O 1
ATOM 608 N N . ARG A 1 75 ? 22.080 19.252 -45.655 1.00 85.69 75 ARG A N 1
ATOM 609 C CA . ARG A 1 75 ? 20.777 19.711 -46.158 1.00 85.69 75 ARG A CA 1
ATOM 610 C C . ARG A 1 75 ? 19.633 19.270 -45.245 1.00 85.69 75 ARG A C 1
ATOM 612 O O . ARG A 1 75 ? 18.800 20.093 -44.880 1.00 85.69 75 ARG A O 1
ATOM 619 N N . TYR A 1 76 ? 19.607 17.995 -44.853 1.00 82.25 76 TYR A N 1
ATOM 620 C CA . TYR A 1 76 ? 18.587 17.467 -43.947 1.00 82.25 76 TYR A CA 1
ATOM 621 C C . TYR A 1 76 ? 18.593 18.168 -42.588 1.00 82.25 76 TYR A C 1
ATOM 623 O O . TYR A 1 76 ? 17.527 18.443 -42.052 1.00 82.25 76 TYR A O 1
ATOM 631 N N . LEU A 1 77 ? 19.769 18.458 -42.024 1.00 79.25 77 LEU A N 1
ATOM 632 C CA . LEU A 1 77 ? 19.875 19.163 -40.746 1.00 79.25 77 LEU A CA 1
ATOM 633 C C . LEU A 1 77 ? 19.272 20.565 -40.837 1.00 79.25 77 LEU A C 1
ATOM 635 O O . LEU A 1 77 ? 18.515 20.954 -39.954 1.00 79.25 77 LEU A O 1
ATOM 639 N N . LYS A 1 78 ? 19.529 21.276 -41.938 1.00 83.38 78 LYS A N 1
ATOM 640 C CA . LYS A 1 78 ? 18.927 22.587 -42.193 1.00 83.38 78 LYS A CA 1
ATOM 641 C C . LYS A 1 78 ? 17.405 22.502 -42.355 1.00 83.38 78 LYS A C 1
ATOM 643 O O . LYS A 1 78 ? 16.675 23.249 -41.715 1.00 83.38 78 LYS A O 1
ATOM 648 N N . GLU A 1 79 ? 16.919 21.547 -43.151 1.00 81.06 79 GLU A N 1
ATOM 649 C CA . GLU A 1 79 ? 15.480 21.296 -43.316 1.00 81.06 79 GLU A CA 1
ATOM 650 C C . GLU A 1 79 ? 14.806 20.903 -41.992 1.00 81.06 79 GLU A C 1
ATOM 652 O O . GLU A 1 79 ? 13.661 21.278 -41.748 1.00 81.06 79 GLU A O 1
ATOM 657 N N . LEU A 1 80 ? 15.501 20.151 -41.134 1.00 79.00 80 LEU A N 1
ATOM 658 C CA . LEU A 1 80 ? 15.011 19.748 -39.819 1.00 79.00 80 LEU A CA 1
ATOM 659 C C . LEU A 1 80 ? 14.931 20.940 -38.864 1.00 79.00 80 LEU A C 1
ATOM 661 O O . LEU A 1 80 ? 13.932 21.079 -38.167 1.00 79.00 80 LEU A O 1
ATOM 665 N N . GLU A 1 81 ? 15.934 21.814 -38.864 1.00 80.19 81 GLU A N 1
ATOM 666 C CA . GLU A 1 81 ? 15.933 23.033 -38.055 1.00 80.19 81 GLU A CA 1
ATOM 667 C C . GLU A 1 81 ? 14.788 23.977 -38.464 1.00 80.19 81 GLU A C 1
ATOM 669 O O . GLU A 1 81 ? 14.052 24.493 -37.617 1.00 80.19 81 GLU A O 1
ATOM 674 N N . ASP A 1 82 ? 14.579 24.158 -39.769 1.00 80.00 82 ASP A N 1
ATOM 675 C CA . ASP A 1 82 ? 13.459 24.939 -40.301 1.00 80.00 82 ASP A CA 1
ATOM 676 C C . ASP A 1 82 ? 12.109 24.273 -39.979 1.00 80.00 82 ASP A C 1
ATOM 678 O O . ASP A 1 82 ? 11.133 24.943 -39.621 1.00 80.00 82 ASP A O 1
ATOM 682 N N . TYR A 1 83 ? 12.056 22.938 -40.031 1.00 77.25 83 TYR A N 1
ATOM 683 C CA . TYR A 1 83 ? 10.886 22.163 -39.639 1.00 77.25 83 TYR A CA 1
ATOM 684 C C . TYR A 1 83 ? 10.545 22.339 -38.157 1.00 77.25 83 TYR A C 1
ATOM 686 O O . TYR A 1 83 ? 9.383 22.579 -37.830 1.00 77.25 83 TYR A O 1
ATOM 694 N N . GLU A 1 84 ? 11.525 22.287 -37.258 1.00 74.00 84 GLU A N 1
ATOM 695 C CA . GLU A 1 84 ? 11.323 22.487 -35.819 1.00 74.00 84 GLU A CA 1
ATOM 696 C C . GLU A 1 84 ? 10.806 23.895 -35.485 1.00 74.00 84 GLU A C 1
ATOM 698 O O . GLU A 1 84 ? 10.031 24.076 -34.542 1.00 74.00 84 GLU A O 1
ATOM 703 N N . LYS A 1 85 ? 11.163 24.898 -36.293 1.00 77.38 85 LYS A N 1
ATOM 704 C CA . LYS A 1 85 ? 10.664 26.275 -36.155 1.00 77.38 85 LYS A CA 1
ATOM 705 C C . LYS A 1 85 ? 9.251 26.466 -36.727 1.00 77.38 85 LYS A C 1
ATOM 707 O O . LYS A 1 85 ? 8.568 27.425 -36.357 1.00 77.38 85 LYS A O 1
ATOM 712 N N . SER A 1 86 ? 8.789 25.560 -37.591 1.00 75.88 86 SER A N 1
ATOM 713 C CA . SER A 1 86 ? 7.494 25.648 -38.277 1.00 75.88 86 SER A CA 1
ATOM 714 C C . SER A 1 86 ? 6.283 25.432 -37.354 1.00 75.88 86 SER A C 1
ATOM 716 O O . SER A 1 86 ? 6.316 24.665 -36.387 1.00 75.88 86 SER A O 1
ATOM 718 N N . GLU A 1 87 ? 5.142 26.039 -37.700 1.00 68.00 87 GLU A N 1
ATOM 719 C CA . GLU A 1 87 ? 3.885 25.810 -36.966 1.00 68.00 87 GLU A CA 1
ATOM 720 C C . GLU A 1 87 ? 3.327 24.389 -37.127 1.00 68.00 87 GLU A C 1
ATOM 722 O O . GLU A 1 87 ? 2.606 23.877 -36.262 1.00 68.00 87 GLU A O 1
ATOM 727 N N . THR A 1 88 ? 3.718 23.694 -38.194 1.00 69.50 88 THR A N 1
ATOM 728 C CA . THR A 1 88 ? 3.406 22.275 -38.392 1.00 69.50 88 THR A CA 1
ATOM 729 C C . THR A 1 88 ? 4.050 21.388 -37.326 1.00 69.50 88 THR A C 1
ATOM 731 O O . THR A 1 88 ? 3.390 20.488 -36.805 1.00 69.50 88 THR A O 1
ATOM 734 N N . TYR A 1 89 ? 5.278 21.692 -36.896 1.00 67.25 89 TYR A N 1
ATOM 735 C CA . TYR A 1 89 ? 5.919 20.971 -35.796 1.00 67.25 89 TYR A CA 1
ATOM 736 C C . TYR A 1 89 ? 5.267 21.286 -34.444 1.00 67.25 89 TYR A C 1
ATOM 738 O O . TYR A 1 89 ? 4.936 20.373 -33.681 1.00 67.25 89 TYR A O 1
ATOM 746 N N . LYS A 1 90 ? 4.969 22.562 -34.160 1.00 70.50 90 LYS A N 1
ATOM 747 C CA . LYS A 1 90 ? 4.309 22.964 -32.900 1.00 70.50 90 LYS A CA 1
ATOM 748 C C . LYS A 1 90 ? 2.926 22.324 -32.738 1.00 70.50 90 LYS A C 1
ATOM 750 O O . LYS A 1 90 ? 2.558 21.883 -31.644 1.00 70.50 90 LYS A O 1
ATOM 755 N N . THR A 1 91 ? 2.161 22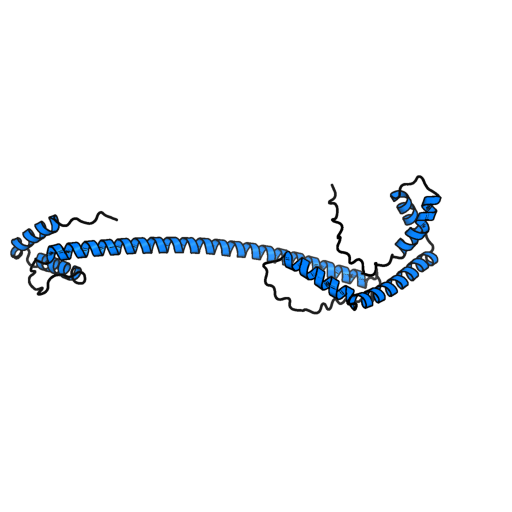.220 -33.826 1.00 69.38 91 THR A N 1
ATOM 756 C CA . THR A 1 91 ? 0.852 21.546 -33.833 1.00 69.38 91 THR A CA 1
ATOM 757 C C . THR A 1 91 ? 0.970 20.025 -33.692 1.00 69.38 91 THR A C 1
ATOM 759 O O . THR A 1 91 ? 0.177 19.429 -32.954 1.00 69.38 91 THR A O 1
ATOM 762 N N . PHE A 1 92 ? 1.979 19.387 -34.298 1.00 67.50 92 PHE A N 1
ATOM 763 C CA . PHE A 1 92 ? 2.275 17.964 -34.090 1.00 67.50 92 PHE A CA 1
ATOM 764 C C . PHE A 1 92 ? 2.659 17.653 -32.636 1.00 67.50 92 PHE A C 1
ATOM 766 O O . PHE A 1 92 ? 2.099 16.726 -32.039 1.00 67.50 92 PHE A O 1
ATOM 773 N N . VAL A 1 93 ? 3.538 18.459 -32.028 1.00 64.19 93 VAL A N 1
ATOM 774 C CA . VAL A 1 93 ? 3.954 18.316 -30.622 1.00 64.19 93 VAL A CA 1
ATOM 775 C C . VAL A 1 93 ? 2.757 18.464 -29.678 1.00 64.19 93 VAL A C 1
ATOM 777 O O . VAL A 1 93 ? 2.557 17.598 -28.821 1.00 64.19 93 VAL A O 1
ATOM 780 N N . LYS A 1 94 ? 1.896 19.476 -29.881 1.00 65.00 94 LYS A N 1
ATOM 781 C CA . LYS A 1 94 ? 0.625 19.617 -29.140 1.00 65.00 94 LYS A CA 1
ATOM 782 C C . LYS A 1 94 ? -0.266 18.382 -29.306 1.00 65.00 94 LYS A C 1
ATOM 784 O O . LYS A 1 94 ? -0.733 17.810 -28.328 1.00 65.00 94 LYS A O 1
ATOM 789 N N . LYS A 1 95 ? -0.490 17.907 -30.533 1.00 62.19 95 LYS A N 1
ATOM 790 C CA . LYS A 1 95 ? -1.363 16.747 -30.799 1.00 62.19 95 LYS A CA 1
ATOM 791 C C . LYS A 1 95 ? -0.827 15.449 -30.180 1.00 62.19 95 LYS A C 1
ATOM 793 O O . LYS A 1 95 ? -1.612 14.600 -29.749 1.00 62.19 95 LYS A O 1
ATOM 798 N N . ASN A 1 96 ? 0.495 15.292 -30.113 1.00 59.41 96 ASN A N 1
ATOM 799 C CA . ASN A 1 96 ? 1.143 14.135 -29.500 1.00 59.41 96 ASN A CA 1
ATOM 800 C C . ASN A 1 96 ? 1.157 14.218 -27.958 1.00 59.41 96 ASN A C 1
ATOM 802 O O . ASN A 1 96 ? 1.005 13.188 -27.298 1.00 59.41 96 ASN A O 1
ATOM 806 N N . SER A 1 97 ? 1.248 15.419 -27.366 1.00 59.34 97 SER A N 1
ATOM 807 C CA . SER A 1 97 ? 1.144 15.607 -25.909 1.00 59.34 97 SER A CA 1
ATOM 808 C C . SER A 1 97 ? -0.264 15.291 -25.383 1.00 59.34 97 SER A C 1
ATOM 810 O O . SER A 1 97 ? -0.389 14.571 -24.389 1.00 59.34 97 SER A O 1
ATOM 812 N N . TYR A 1 98 ? -1.327 15.674 -26.106 1.00 53.81 98 TYR A N 1
ATOM 813 C CA . TYR A 1 98 ? -2.711 15.303 -25.759 1.00 53.81 98 TYR A CA 1
ATOM 814 C C . TYR A 1 98 ? -2.952 13.781 -25.767 1.00 53.81 98 TYR A C 1
ATOM 816 O O . TYR A 1 98 ? -3.695 13.267 -24.929 1.00 53.81 98 TYR A O 1
ATOM 824 N N . LYS A 1 99 ? -2.302 13.024 -26.666 1.00 53.38 99 LYS A N 1
ATOM 825 C CA . LYS A 1 99 ? -2.395 11.549 -26.688 1.00 53.38 99 LYS A CA 1
ATOM 826 C C . LYS A 1 99 ? -1.651 10.886 -25.526 1.00 53.38 99 LYS A C 1
ATOM 828 O O . LYS A 1 99 ? -2.107 9.853 -25.043 1.00 53.38 99 LYS A O 1
ATOM 833 N N . ARG A 1 100 ? -0.537 11.465 -25.063 1.00 49.16 100 ARG A N 1
ATOM 834 C CA . ARG A 1 100 ? 0.238 10.938 -23.923 1.00 49.16 100 ARG A CA 1
ATOM 835 C C . ARG A 1 100 ? -0.444 11.221 -22.580 1.00 49.16 100 ARG A C 1
ATOM 837 O O . ARG A 1 100 ? -0.451 10.338 -21.727 1.00 49.16 100 ARG A O 1
ATOM 844 N N . HIS A 1 101 ? -1.096 12.376 -22.422 1.00 48.38 101 HIS A N 1
ATOM 845 C CA . HIS A 1 101 ? -1.850 12.711 -21.204 1.00 48.38 101 HIS A CA 1
ATOM 846 C C . HIS A 1 101 ? -3.106 11.859 -20.989 1.00 48.38 101 HIS A C 1
ATOM 848 O O . HIS A 1 101 ? -3.504 11.633 -19.851 1.00 48.38 101 HIS A O 1
ATOM 854 N N . ARG A 1 102 ? -3.711 11.318 -22.053 1.00 46.41 102 ARG A N 1
ATOM 855 C CA . ARG A 1 102 ? -4.894 10.454 -21.918 1.00 46.41 102 ARG A CA 1
ATOM 856 C C . ARG A 1 102 ? -4.583 9.047 -21.374 1.00 46.41 102 ARG A C 1
ATOM 858 O O . ARG A 1 102 ? -5.513 8.339 -21.011 1.00 46.41 102 ARG A O 1
ATOM 865 N N . GLY A 1 103 ? -3.305 8.649 -21.316 1.00 47.50 103 GLY A N 1
ATOM 866 C CA . GLY A 1 103 ? -2.850 7.335 -20.831 1.00 47.50 103 GLY A CA 1
ATOM 867 C C . GLY A 1 103 ? -2.076 7.348 -19.506 1.00 47.50 103 GLY A C 1
ATOM 868 O O . GLY A 1 103 ? -1.624 6.294 -19.072 1.00 47.50 103 GLY A O 1
ATOM 869 N N . ARG A 1 104 ? -1.896 8.511 -18.869 1.00 42.62 104 ARG A N 1
ATOM 870 C CA . ARG A 1 104 ? -1.270 8.658 -17.544 1.00 42.62 104 ARG A CA 1
ATOM 871 C C . ARG A 1 104 ? -2.115 9.609 -16.701 1.00 42.62 104 ARG A C 1
ATOM 873 O O . ARG A 1 104 ? -1.879 10.815 -16.701 1.00 42.62 104 ARG A O 1
ATOM 880 N N . ARG A 1 105 ? -3.112 9.073 -16.001 1.00 42.56 105 ARG A N 1
ATOM 881 C CA . ARG A 1 105 ? -3.555 9.672 -14.740 1.00 42.56 105 ARG A CA 1
ATOM 882 C C . ARG A 1 105 ? -2.779 8.979 -13.624 1.00 42.56 105 ARG A C 1
ATOM 884 O O . ARG A 1 105 ? -2.651 7.763 -13.655 1.00 42.56 105 ARG A O 1
ATOM 891 N N . GLU A 1 106 ? -2.301 9.817 -12.710 1.00 45.03 106 GLU A N 1
ATOM 892 C CA . GLU A 1 106 ? -1.589 9.546 -11.454 1.00 45.03 106 GLU A CA 1
ATOM 893 C C . GLU A 1 106 ? -0.067 9.355 -11.542 1.00 45.03 106 GLU A C 1
ATOM 895 O O . GLU A 1 106 ? 0.463 8.504 -12.250 1.00 45.03 106 GLU A O 1
ATOM 900 N N . GLY A 1 107 ? 0.634 10.236 -10.821 1.00 36.03 107 GLY A N 1
ATO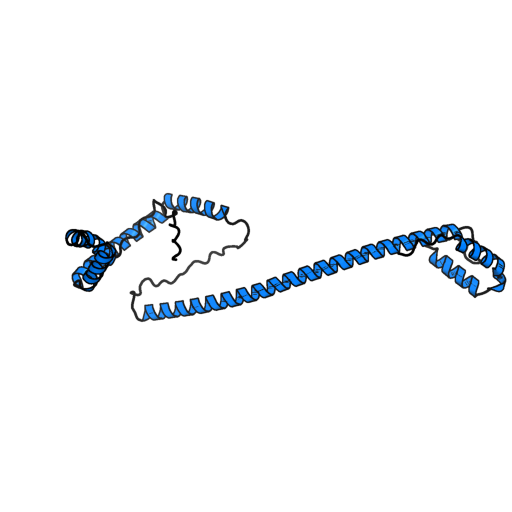M 901 C CA . GLY A 1 107 ? 2.090 10.340 -10.761 1.00 36.03 107 GLY A CA 1
ATOM 902 C C . GLY A 1 107 ? 2.552 11.793 -10.851 1.00 36.03 107 GLY A C 1
ATOM 903 O O . GLY A 1 107 ? 2.977 12.246 -11.911 1.00 36.03 107 GLY A O 1
ATOM 904 N N . ASN A 1 108 ? 2.423 12.529 -9.747 1.00 44.53 108 ASN A N 1
ATOM 905 C CA . ASN A 1 108 ? 2.931 13.889 -9.589 1.00 44.53 108 ASN A CA 1
ATOM 906 C C . ASN A 1 108 ? 4.470 13.849 -9.537 1.00 44.53 108 ASN A C 1
ATOM 908 O O . ASN A 1 108 ? 5.032 13.345 -8.571 1.00 44.53 108 ASN A O 1
ATOM 912 N N . TYR A 1 109 ? 5.140 14.347 -10.575 1.00 30.34 109 TYR A N 1
ATOM 913 C CA . TYR A 1 109 ? 6.575 14.636 -10.559 1.00 30.34 109 TYR A CA 1
ATOM 914 C C . TYR A 1 109 ? 6.791 15.992 -11.228 1.00 30.34 109 TYR A C 1
ATOM 916 O O . TYR A 1 109 ? 6.528 16.162 -12.420 1.00 30.34 109 TYR A O 1
ATOM 924 N N . GLN A 1 110 ? 7.250 16.961 -10.438 1.00 42.81 110 GLN A N 1
ATOM 925 C CA . GLN A 1 110 ? 7.761 18.237 -10.926 1.00 42.81 110 GLN A CA 1
ATOM 926 C C . GLN A 1 110 ? 8.965 17.964 -11.835 1.00 42.81 110 GLN A C 1
ATOM 928 O O . GLN A 1 110 ? 9.973 17.416 -11.393 1.00 42.81 110 GLN A O 1
ATOM 933 N N . SER A 1 111 ? 8.851 18.315 -13.119 1.00 36.75 111 SER A N 1
ATOM 934 C CA . SER A 1 111 ? 9.990 18.295 -14.034 1.00 36.75 111 SER A CA 1
ATOM 935 C C . SER A 1 111 ? 10.810 19.559 -13.812 1.00 36.75 111 SER A C 1
ATOM 937 O O . SER A 1 111 ? 10.462 20.634 -14.308 1.00 36.75 111 SER A O 1
ATOM 939 N N . ASP A 1 112 ? 11.888 19.421 -13.059 1.00 35.88 112 ASP A N 1
ATOM 940 C CA . ASP A 1 112 ? 12.952 20.407 -13.030 1.00 35.88 112 ASP A CA 1
ATOM 941 C C . ASP A 1 112 ? 13.607 20.430 -14.422 1.00 35.88 112 ASP A C 1
ATOM 943 O O . ASP A 1 112 ? 14.064 19.397 -14.926 1.00 35.88 112 ASP A O 1
ATOM 947 N N . LYS A 1 113 ? 13.565 21.583 -15.099 1.00 45.31 113 LYS A N 1
ATOM 948 C CA . LYS A 1 113 ? 14.217 21.786 -16.398 1.00 45.31 113 LYS A CA 1
ATOM 949 C C . LYS A 1 113 ? 15.721 21.834 -16.160 1.00 45.31 113 LYS A C 1
ATOM 951 O O . LYS A 1 113 ? 16.287 22.906 -15.982 1.00 45.31 113 LYS A O 1
ATOM 956 N N . ARG A 1 114 ? 16.372 20.676 -16.168 1.00 36.53 114 ARG A N 1
ATOM 957 C CA . ARG A 1 114 ? 17.819 20.627 -16.360 1.00 36.53 114 ARG A CA 1
ATOM 958 C C . ARG A 1 114 ? 18.082 20.724 -17.852 1.00 36.53 114 ARG A C 1
ATOM 960 O O . ARG A 1 114 ? 17.632 19.877 -18.620 1.00 36.53 114 ARG A O 1
ATOM 967 N N . GLU A 1 115 ? 18.731 21.813 -18.236 1.00 41.78 115 GLU A N 1
ATOM 968 C CA . GLU A 1 115 ? 19.352 21.969 -19.542 1.00 41.78 115 GLU A CA 1
ATOM 969 C C . GLU A 1 115 ? 20.262 20.763 -19.773 1.00 41.78 115 GLU A C 1
ATOM 971 O O . GLU A 1 115 ? 21.195 20.508 -19.009 1.00 41.78 115 GLU A O 1
ATOM 976 N N . ASP A 1 116 ? 19.922 19.976 -20.788 1.00 36.62 116 ASP A N 1
ATOM 977 C CA . ASP A 1 116 ? 20.729 18.862 -21.257 1.00 36.62 116 ASP A CA 1
ATOM 978 C C . ASP A 1 116 ? 21.957 19.457 -21.945 1.00 36.62 116 ASP A C 1
ATOM 980 O O . ASP A 1 116 ? 21.988 19.657 -23.158 1.00 36.62 116 ASP A O 1
ATOM 984 N N . ASN A 1 117 ? 22.968 19.809 -21.150 1.00 47.16 117 ASN A N 1
ATOM 985 C CA . ASN A 1 117 ? 24.311 20.017 -21.662 1.00 47.16 117 ASN A CA 1
ATOM 986 C C . ASN A 1 117 ? 24.914 18.637 -21.946 1.00 47.16 117 ASN A C 1
ATOM 988 O O . ASN A 1 117 ? 25.856 18.192 -21.287 1.00 47.16 117 ASN A O 1
ATOM 992 N N . SER A 1 118 ? 24.322 17.921 -22.907 1.00 46.19 118 SER A N 1
ATOM 993 C CA . SER A 1 118 ? 24.951 16.764 -23.510 1.00 46.19 118 SER A CA 1
ATOM 994 C C . SER A 1 118 ? 26.153 17.303 -24.273 1.00 46.19 118 SER A C 1
ATOM 996 O O . SER A 1 118 ? 26.028 17.752 -25.414 1.00 46.19 118 SER A O 1
ATOM 998 N N . GLY A 1 119 ? 27.312 17.294 -23.617 1.00 46.28 119 GLY A N 1
ATOM 999 C CA . GLY A 1 119 ? 28.625 17.492 -24.218 1.00 46.28 119 GLY A CA 1
ATOM 1000 C C . GLY A 1 119 ? 28.937 16.377 -25.212 1.00 46.28 119 GLY A C 1
ATOM 1001 O O . GLY A 1 119 ? 29.893 15.628 -25.052 1.00 46.28 119 GLY A O 1
ATOM 1002 N N . LEU A 1 120 ? 28.116 16.243 -26.252 1.00 46.41 120 LEU A N 1
ATOM 1003 C CA . LEU A 1 120 ? 28.558 15.664 -27.496 1.00 46.41 120 LEU A CA 1
ATOM 1004 C C . LEU A 1 120 ? 29.551 16.681 -28.056 1.00 46.41 120 LEU A C 1
ATOM 1006 O O . LEU A 1 120 ? 29.166 17.663 -28.685 1.00 46.41 120 LEU A O 1
ATOM 1010 N N . ASN A 1 121 ? 30.841 16.457 -27.825 1.00 51.91 121 ASN A N 1
ATOM 1011 C CA . ASN A 1 121 ? 31.848 16.970 -28.739 1.00 51.91 121 ASN A CA 1
ATOM 1012 C C . ASN A 1 121 ? 31.614 16.252 -30.078 1.00 51.91 121 ASN A C 1
ATOM 1014 O O . ASN A 1 121 ? 32.211 15.220 -30.373 1.00 51.91 121 ASN A O 1
ATOM 1018 N N . ILE A 1 122 ? 30.696 16.786 -30.895 1.00 55.44 122 ILE A N 1
ATOM 1019 C CA . ILE A 1 122 ? 30.383 16.352 -32.273 1.00 55.44 122 ILE A CA 1
ATOM 1020 C C . ILE A 1 122 ? 31.540 16.768 -33.215 1.00 55.44 122 ILE A C 1
ATOM 1022 O O . ILE A 1 122 ? 31.329 17.216 -34.335 1.00 55.44 122 ILE A O 1
ATOM 1026 N N . GLY A 1 123 ? 32.781 16.694 -32.732 1.00 56.19 123 GLY A N 1
ATOM 1027 C CA . GLY A 1 123 ? 34.003 17.017 -33.464 1.00 56.19 123 GLY A CA 1
ATOM 1028 C C . GLY A 1 123 ? 34.962 15.834 -33.568 1.00 56.19 123 GLY A C 1
ATOM 1029 O O . GLY A 1 123 ? 35.841 15.853 -34.423 1.00 56.19 123 GLY A O 1
ATOM 1030 N N . THR A 1 124 ? 34.787 14.794 -32.746 1.00 55.62 124 THR A N 1
ATOM 1031 C CA . THR A 1 124 ? 35.697 13.648 -32.705 1.00 55.62 124 THR A CA 1
ATOM 1032 C C . THR A 1 124 ? 35.292 12.614 -33.766 1.00 55.62 124 THR A C 1
ATOM 1034 O O . THR A 1 124 ? 34.190 12.058 -33.683 1.00 55.62 124 THR A O 1
ATOM 1037 N N . PRO A 1 125 ? 36.132 12.344 -34.785 1.00 63.91 125 PRO A N 1
ATOM 1038 C CA . PRO A 1 125 ? 35.815 11.376 -35.828 1.00 63.91 125 PRO A CA 1
ATOM 1039 C C . PRO A 1 125 ? 35.537 9.989 -35.240 1.00 63.91 125 PRO A C 1
ATOM 1041 O O . PRO A 1 125 ? 36.228 9.524 -34.332 1.00 63.91 125 PRO A O 1
ATOM 1044 N N . VAL A 1 126 ? 34.528 9.300 -35.774 1.00 53.88 126 VAL A N 1
ATOM 1045 C CA . VAL A 1 126 ? 34.235 7.917 -35.376 1.00 53.88 126 VAL A CA 1
ATOM 1046 C C . VAL A 1 126 ? 35.486 7.070 -35.652 1.00 53.88 126 VAL A C 1
ATOM 1048 O O . VAL A 1 126 ? 36.031 7.149 -36.751 1.00 53.88 126 VAL A O 1
ATOM 1051 N N . PHE A 1 127 ? 35.910 6.270 -34.664 1.00 59.38 127 PHE A N 1
ATOM 1052 C CA . PHE A 1 127 ? 37.116 5.414 -34.655 1.00 59.38 127 PHE A CA 1
ATOM 1053 C C . PHE A 1 127 ? 38.459 6.061 -34.259 1.00 59.38 127 PHE A C 1
ATOM 1055 O O . PHE A 1 127 ? 39.492 5.418 -34.438 1.00 59.38 127 PHE A O 1
ATOM 1062 N N . THR A 1 128 ? 38.487 7.262 -33.672 1.00 73.19 128 THR A N 1
ATOM 1063 C CA . THR A 1 128 ? 39.695 7.722 -32.955 1.00 73.19 128 THR A CA 1
ATOM 1064 C C . THR A 1 128 ? 39.842 7.034 -31.595 1.00 73.19 128 THR A C 1
ATOM 1066 O O . THR A 1 128 ? 38.861 6.575 -31.005 1.00 73.19 128 THR A O 1
ATOM 1069 N N . GLU A 1 129 ? 41.074 6.971 -31.087 1.00 71.88 129 GLU A N 1
ATOM 1070 C CA . GLU A 1 129 ? 41.389 6.426 -29.758 1.00 71.88 129 GLU A CA 1
ATOM 1071 C C . GLU A 1 129 ? 40.618 7.170 -28.651 1.00 71.88 129 GLU A C 1
ATOM 1073 O O . GLU A 1 129 ? 39.963 6.539 -27.826 1.00 71.88 129 GLU A O 1
ATOM 1078 N N . GLU A 1 130 ? 40.534 8.502 -28.750 1.00 76.00 130 GLU A N 1
ATOM 1079 C CA . GLU A 1 130 ? 39.731 9.354 -27.859 1.00 76.00 130 GLU A CA 1
ATOM 1080 C C . GLU A 1 130 ? 38.235 8.988 -27.868 1.00 76.00 130 GLU A C 1
ATOM 1082 O O . GLU A 1 130 ? 37.622 8.841 -26.811 1.00 76.00 130 GLU A O 1
ATOM 1087 N N . PHE A 1 131 ? 37.633 8.763 -29.045 1.00 81.12 131 PHE A N 1
ATOM 1088 C CA . PHE A 1 131 ? 36.223 8.365 -29.144 1.00 81.12 131 PHE A CA 1
ATOM 1089 C C . PHE A 1 131 ? 35.967 6.994 -28.502 1.00 81.12 131 PHE A C 1
ATOM 1091 O O . PHE A 1 131 ? 34.927 6.780 -27.869 1.00 81.12 131 PHE A O 1
ATOM 1098 N N . LEU A 1 132 ? 36.895 6.049 -28.680 1.00 76.94 132 LEU A N 1
ATOM 1099 C CA . LEU A 1 132 ? 36.786 4.710 -28.102 1.00 76.94 132 LEU A CA 1
ATOM 1100 C C . LEU A 1 132 ? 36.888 4.750 -26.573 1.00 76.94 132 LEU A C 1
ATOM 1102 O O . LEU A 1 132 ? 36.085 4.089 -25.905 1.00 76.94 132 LEU A O 1
ATOM 1106 N N . ASP A 1 133 ? 37.803 5.549 -26.027 1.00 81.50 133 ASP A N 1
ATOM 1107 C CA . ASP A 1 133 ? 37.985 5.707 -24.583 1.00 81.50 133 ASP A CA 1
ATOM 1108 C C . ASP A 1 133 ? 36.805 6.423 -23.920 1.00 81.50 133 ASP A C 1
ATOM 1110 O O . ASP A 1 133 ? 36.283 5.939 -22.912 1.00 81.50 133 ASP A O 1
ATOM 1114 N N . GLU A 1 134 ? 36.291 7.501 -24.518 1.00 85.12 134 GLU A N 1
ATOM 1115 C CA . GLU A 1 134 ? 35.076 8.161 -24.029 1.00 85.12 134 GLU A CA 1
ATOM 1116 C C . GLU A 1 134 ? 33.860 7.232 -24.069 1.00 85.12 134 GLU A C 1
ATOM 1118 O O . GLU A 1 134 ? 33.046 7.201 -23.143 1.00 85.12 134 GLU A O 1
ATOM 1123 N N . ASN A 1 135 ? 33.712 6.456 -25.146 1.00 85.12 135 ASN A N 1
ATOM 1124 C CA . ASN A 1 135 ? 32.613 5.508 -25.262 1.00 85.12 135 ASN A CA 1
ATOM 1125 C C . ASN A 1 135 ? 32.723 4.394 -24.213 1.00 85.12 135 ASN A C 1
ATOM 1127 O O . ASN A 1 135 ? 31.719 3.997 -23.622 1.00 85.12 135 ASN A O 1
ATOM 1131 N N . LYS A 1 136 ? 33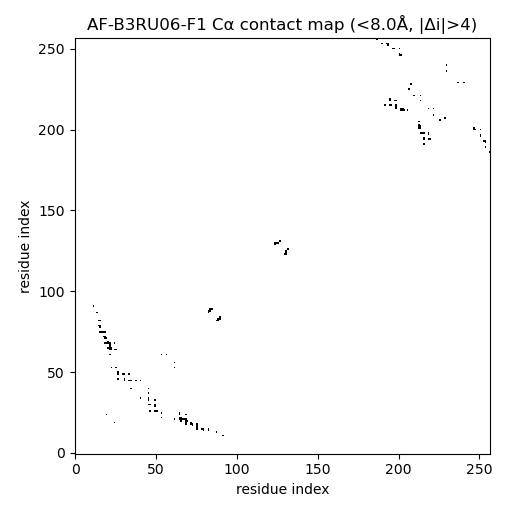.943 3.925 -23.929 1.00 87.75 136 LYS A N 1
ATOM 1132 C CA . LYS A 1 136 ? 34.214 2.969 -22.854 1.00 87.75 136 LYS A CA 1
ATOM 1133 C C . LYS A 1 136 ? 33.901 3.565 -21.479 1.00 87.75 136 LYS A C 1
ATOM 1135 O O . LYS A 1 136 ? 33.278 2.879 -20.670 1.00 87.75 136 LYS A O 1
ATOM 1140 N N . ALA A 1 137 ? 34.269 4.821 -21.224 1.00 88.19 137 ALA A N 1
ATOM 1141 C CA . ALA A 1 137 ? 33.949 5.524 -19.982 1.00 88.19 137 ALA A CA 1
ATOM 1142 C C . ALA A 1 137 ? 32.429 5.671 -19.786 1.00 88.19 137 ALA A C 1
ATOM 1144 O O . ALA A 1 137 ? 31.909 5.289 -18.737 1.00 88.19 137 ALA A O 1
ATOM 1145 N N . ARG A 1 138 ? 31.699 6.102 -20.825 1.00 89.00 138 ARG A N 1
ATOM 1146 C CA . ARG A 1 138 ? 30.225 6.179 -20.815 1.00 89.00 138 ARG A CA 1
ATOM 1147 C C . ARG A 1 138 ? 29.571 4.815 -20.588 1.00 89.00 138 ARG A C 1
ATOM 1149 O O . ARG A 1 138 ? 28.608 4.706 -19.834 1.00 89.00 138 ARG A O 1
ATOM 1156 N N . GLU A 1 139 ? 30.093 3.750 -21.197 1.00 91.00 139 GLU A N 1
ATOM 1157 C CA . GLU A 1 139 ? 29.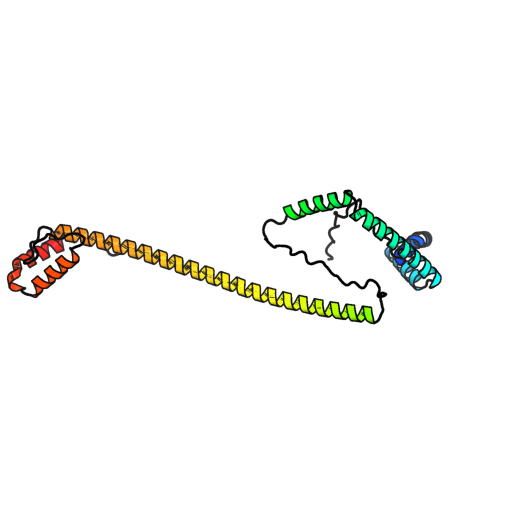608 2.383 -20.955 1.00 91.00 139 GLU A CA 1
ATOM 1158 C C . GLU A 1 139 ? 29.831 1.929 -19.504 1.00 91.00 139 GLU A C 1
ATOM 1160 O O . GLU A 1 139 ? 28.965 1.270 -18.922 1.00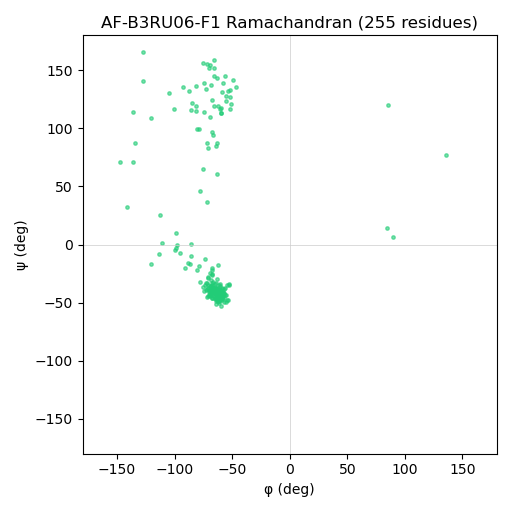 91.00 139 GLU A O 1
ATOM 1165 N N . VAL A 1 140 ? 30.962 2.289 -18.888 1.00 93.00 140 VAL A N 1
ATOM 1166 C CA . VAL A 1 140 ? 31.226 2.008 -17.467 1.00 93.00 140 VAL A CA 1
ATOM 1167 C C . VAL A 1 140 ? 30.258 2.779 -16.570 1.00 93.00 140 VAL A C 1
ATOM 1169 O O . VAL A 1 140 ? 29.662 2.178 -15.674 1.00 93.00 140 VAL A O 1
ATOM 1172 N N . GLU A 1 141 ? 30.043 4.065 -16.836 1.00 95.31 141 GLU A N 1
ATOM 1173 C CA . GLU A 1 141 ? 29.090 4.896 -16.095 1.00 95.31 141 GLU A CA 1
ATOM 1174 C C . GLU A 1 141 ? 27.663 4.339 -16.199 1.00 95.31 141 GLU A C 1
ATOM 1176 O O . GLU A 1 141 ? 26.997 4.126 -15.187 1.00 95.31 141 GLU A O 1
ATOM 1181 N N . LEU A 1 142 ? 27.211 3.976 -17.405 1.00 94.94 142 LEU A N 1
ATOM 1182 C CA . LEU A 1 142 ? 25.902 3.351 -17.609 1.00 94.94 142 LEU A CA 1
ATOM 1183 C C . LEU A 1 142 ? 25.757 2.037 -16.836 1.00 94.94 142 LEU A C 1
ATOM 1185 O O . LEU A 1 142 ? 24.676 1.739 -16.324 1.00 94.94 142 LEU A O 1
ATOM 1189 N N . ARG A 1 143 ? 26.820 1.233 -16.733 1.00 95.56 143 ARG A N 1
ATOM 1190 C CA . ARG A 1 143 ? 26.808 0.012 -15.911 1.00 95.56 143 ARG A CA 1
ATOM 1191 C C . ARG A 1 143 ? 26.693 0.336 -14.425 1.00 95.56 143 ARG A C 1
ATOM 1193 O O . ARG A 1 143 ? 25.916 -0.325 -13.738 1.00 95.56 143 ARG A O 1
ATOM 1200 N N . GLN A 1 144 ? 27.418 1.341 -13.938 1.00 97.19 144 GLN A N 1
ATOM 1201 C CA . GLN A 1 144 ? 27.330 1.783 -12.545 1.00 97.19 144 GLN A CA 1
ATOM 1202 C C . GLN A 1 144 ? 25.938 2.328 -12.214 1.00 97.19 144 GLN A C 1
ATOM 1204 O O . GLN A 1 144 ? 25.358 1.928 -11.208 1.00 97.19 144 GLN A O 1
ATOM 1209 N N . LEU A 1 145 ? 25.361 3.157 -13.088 1.00 96.50 145 LEU A N 1
ATOM 1210 C CA . LEU A 1 145 ? 24.006 3.684 -12.927 1.00 96.50 145 LEU A CA 1
ATOM 1211 C C . LEU A 1 145 ? 22.963 2.567 -12.914 1.00 96.50 145 LEU A C 1
ATOM 1213 O O . LEU A 1 145 ? 22.091 2.557 -12.051 1.00 96.50 145 LEU A O 1
ATOM 1217 N N . ARG A 1 146 ? 23.072 1.586 -13.819 1.00 97.00 146 ARG A N 1
ATOM 1218 C CA . ARG A 1 146 ? 22.181 0.413 -13.822 1.00 97.00 146 ARG A CA 1
ATOM 1219 C C . ARG A 1 146 ? 22.279 -0.380 -12.522 1.00 97.00 146 ARG A C 1
ATOM 1221 O O . ARG A 1 146 ? 21.247 -0.794 -12.006 1.00 97.00 146 ARG A O 1
ATOM 1228 N N . LYS A 1 147 ? 23.491 -0.572 -11.991 1.00 97.25 147 LYS A N 1
ATOM 1229 C CA . LYS A 1 147 ? 23.705 -1.250 -10.707 1.00 97.25 147 LYS A CA 1
ATOM 1230 C C . LYS A 1 147 ? 23.078 -0.463 -9.552 1.00 97.25 147 LYS A C 1
ATOM 1232 O O . LYS A 1 147 ? 22.279 -1.017 -8.815 1.00 97.25 147 LYS A O 1
ATOM 1237 N N . SER A 1 148 ? 23.378 0.831 -9.454 1.00 96.38 148 SER A N 1
ATOM 1238 C CA . SER A 1 148 ? 22.834 1.712 -8.415 1.00 96.38 148 SER A CA 1
ATOM 1239 C C . SER A 1 148 ? 21.303 1.763 -8.450 1.00 96.38 148 SER A C 1
ATOM 1241 O O . SER A 1 148 ? 20.648 1.660 -7.418 1.00 96.38 148 SER A O 1
ATOM 1243 N N . ASN A 1 149 ? 20.710 1.837 -9.644 1.00 97.06 149 ASN A N 1
ATOM 1244 C CA . ASN A 1 149 ? 19.259 1.832 -9.791 1.00 97.06 149 ASN A CA 1
ATOM 1245 C C . ASN A 1 149 ? 18.634 0.501 -9.338 1.00 97.06 149 ASN A C 1
ATOM 1247 O O . ASN A 1 149 ? 17.605 0.525 -8.673 1.00 97.06 149 ASN A O 1
ATOM 1251 N N . ALA A 1 150 ? 19.273 -0.638 -9.627 1.00 96.88 150 ALA A N 1
ATOM 1252 C CA . ALA A 1 150 ? 18.833 -1.935 -9.109 1.00 96.88 150 ALA A CA 1
ATOM 1253 C C . ALA A 1 150 ? 18.911 -1.995 -7.569 1.00 96.88 150 ALA A C 1
ATOM 1255 O O . ALA A 1 150 ? 17.955 -2.429 -6.930 1.00 96.88 150 ALA A O 1
ATOM 1256 N N . ASP A 1 151 ? 19.993 -1.483 -6.969 1.00 97.00 151 ASP A N 1
ATOM 1257 C CA . ASP A 1 151 ? 20.149 -1.420 -5.509 1.00 97.00 151 ASP A CA 1
ATOM 1258 C C . ASP A 1 151 ? 19.069 -0.520 -4.863 1.00 97.00 151 ASP A C 1
ATOM 1260 O O . ASP A 1 151 ? 18.528 -0.834 -3.800 1.00 97.00 151 ASP A O 1
ATOM 1264 N N . TYR A 1 152 ? 18.721 0.608 -5.497 1.00 97.81 152 TYR A N 1
ATOM 1265 C CA . TYR A 1 152 ? 17.635 1.478 -5.032 1.00 97.81 152 TYR A CA 1
ATOM 1266 C C . TYR A 1 152 ? 16.258 0.830 -5.180 1.00 97.81 152 TYR A C 1
ATOM 1268 O O . TYR A 1 152 ? 15.429 0.965 -4.281 1.00 97.81 152 TYR A O 1
ATOM 1276 N N . GLU A 1 153 ? 16.004 0.124 -6.282 1.00 97.12 153 GLU A N 1
ATOM 1277 C CA . GLU A 1 153 ? 14.767 -0.635 -6.483 1.00 97.12 153 GLU A CA 1
ATOM 1278 C C . GLU A 1 153 ? 14.592 -1.702 -5.391 1.00 97.12 153 GLU A C 1
ATOM 1280 O O . GLU A 1 153 ? 13.505 -1.817 -4.821 1.00 97.12 153 GLU A O 1
ATOM 1285 N N . GLU A 1 154 ? 15.664 -2.407 -5.018 1.00 97.50 154 GLU A N 1
ATOM 1286 C CA . GLU A 1 1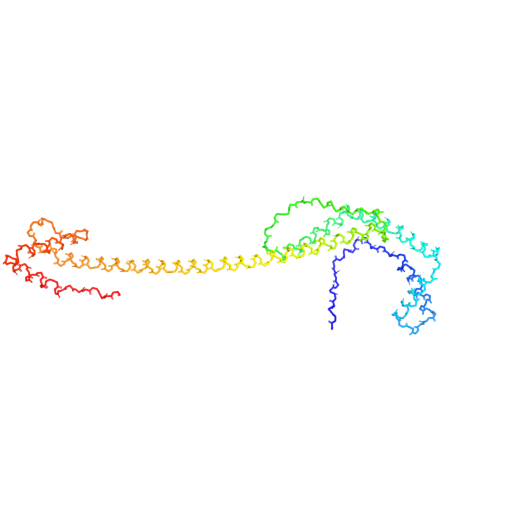54 ? 15.651 -3.379 -3.920 1.00 97.50 154 GLU A CA 1
ATOM 1287 C C . GLU A 1 154 ? 15.344 -2.717 -2.566 1.00 97.50 154 GLU A C 1
ATOM 1289 O O . GLU A 1 154 ? 14.448 -3.158 -1.840 1.00 97.50 154 GLU A O 1
ATOM 1294 N N . ARG A 1 155 ? 16.019 -1.606 -2.237 1.00 97.19 155 ARG A N 1
ATOM 1295 C CA . ARG A 1 155 ? 15.756 -0.854 -0.995 1.00 97.19 155 ARG A CA 1
ATOM 1296 C C . ARG A 1 155 ? 14.324 -0.339 -0.930 1.00 97.19 155 ARG A C 1
ATOM 1298 O O . ARG A 1 155 ? 13.681 -0.446 0.114 1.00 97.19 155 ARG A O 1
ATOM 1305 N N . ASN A 1 156 ? 13.810 0.186 -2.038 1.00 97.25 156 ASN A N 1
ATOM 1306 C CA . ASN A 1 156 ? 12.433 0.661 -2.118 1.00 97.25 156 ASN A CA 1
ATOM 1307 C C . ASN A 1 156 ? 11.432 -0.483 -1.925 1.00 97.25 156 ASN A C 1
ATOM 1309 O O . ASN A 1 156 ? 10.419 -0.284 -1.254 1.00 97.25 156 ASN A O 1
ATOM 1313 N N . ALA A 1 157 ? 11.714 -1.681 -2.447 1.00 97.50 157 ALA A N 1
ATOM 1314 C CA . ALA A 1 157 ? 10.866 -2.850 -2.227 1.00 97.50 157 ALA A CA 1
ATOM 1315 C C . ALA A 1 157 ? 10.828 -3.257 -0.742 1.00 97.50 157 ALA A C 1
ATOM 1317 O O . ALA A 1 157 ? 9.749 -3.499 -0.198 1.00 97.50 157 ALA A O 1
ATOM 1318 N N . ILE A 1 158 ? 11.982 -3.263 -0.063 1.00 97.88 158 ILE A N 1
ATOM 1319 C CA . ILE A 1 158 ? 12.074 -3.562 1.376 1.00 97.88 158 ILE A CA 1
ATOM 1320 C C . ILE A 1 158 ? 11.292 -2.532 2.199 1.00 97.88 158 ILE A C 1
ATOM 1322 O O . ILE A 1 158 ? 10.477 -2.908 3.043 1.00 97.88 158 ILE A O 1
ATOM 1326 N N . LEU A 1 159 ? 11.499 -1.238 1.937 1.00 98.06 159 LEU A N 1
ATOM 1327 C CA . LEU A 1 159 ? 10.782 -0.165 2.629 1.00 98.06 159 LEU A CA 1
ATOM 1328 C C . LEU A 1 159 ? 9.272 -0.242 2.391 1.00 98.06 159 LEU A C 1
ATOM 1330 O O . LEU A 1 159 ? 8.503 -0.103 3.338 1.00 98.06 159 LEU A O 1
ATOM 1334 N N . SER A 1 160 ? 8.840 -0.519 1.158 1.00 97.81 160 SER A N 1
ATOM 1335 C CA . SER A 1 160 ? 7.415 -0.680 0.837 1.00 97.81 160 SER A CA 1
ATOM 1336 C C . SER A 1 160 ? 6.786 -1.809 1.654 1.00 97.81 160 SER A C 1
ATOM 1338 O O . SER A 1 160 ? 5.721 -1.622 2.237 1.00 97.81 160 SER A O 1
ATOM 1340 N N . LYS A 1 161 ? 7.483 -2.947 1.777 1.00 98.31 161 LYS A N 1
ATOM 1341 C CA . LYS A 1 161 ? 7.033 -4.072 2.602 1.00 98.31 161 LYS A CA 1
ATOM 1342 C C . LYS A 1 161 ? 6.959 -3.706 4.085 1.00 98.31 161 LYS A C 1
ATOM 1344 O O . LYS A 1 161 ? 6.014 -4.095 4.761 1.00 98.31 161 LYS A O 1
ATOM 1349 N N . HIS A 1 162 ? 7.931 -2.954 4.600 1.00 98.44 162 HIS A N 1
ATOM 1350 C CA . HIS A 1 162 ? 7.906 -2.511 5.994 1.00 98.44 162 HIS A CA 1
ATOM 1351 C C . HIS A 1 162 ? 6.729 -1.565 6.273 1.00 98.44 162 HIS A C 1
ATOM 1353 O O . HIS A 1 162 ? 6.043 -1.719 7.279 1.00 98.44 162 HIS A O 1
ATOM 1359 N N . ILE A 1 163 ? 6.450 -0.635 5.355 1.00 98.25 163 ILE A N 1
ATOM 1360 C CA . ILE A 1 163 ? 5.288 0.259 5.444 1.00 98.25 163 ILE A CA 1
ATOM 1361 C C . ILE A 1 163 ? 3.986 -0.547 5.471 1.00 98.25 163 ILE A C 1
ATOM 1363 O O . ILE A 1 163 ? 3.100 -0.234 6.260 1.00 98.25 163 ILE A O 1
ATOM 1367 N N . GLU A 1 164 ? 3.861 -1.575 4.631 1.00 97.88 164 GLU A N 1
ATOM 1368 C CA . GLU A 1 164 ? 2.693 -2.462 4.617 1.00 97.88 164 GLU A CA 1
ATOM 1369 C C . GLU A 1 164 ? 2.533 -3.201 5.953 1.00 97.88 164 GLU A C 1
ATOM 1371 O O . GLU A 1 164 ? 1.486 -3.106 6.584 1.00 97.88 164 GLU A O 1
ATOM 1376 N N . GLN A 1 165 ? 3.610 -3.797 6.471 1.00 98.44 165 GLN A N 1
ATOM 1377 C CA . GLN A 1 165 ? 3.604 -4.449 7.786 1.00 98.44 165 GLN A CA 1
ATOM 1378 C C . GLN A 1 165 ? 3.211 -3.498 8.926 1.00 98.44 165 GLN A C 1
ATOM 1380 O O . GLN A 1 165 ? 2.473 -3.886 9.831 1.00 98.44 165 GLN A O 1
ATOM 1385 N N . MET A 1 166 ? 3.693 -2.251 8.903 1.00 98.50 166 MET A N 1
ATOM 1386 C CA . MET A 1 166 ? 3.321 -1.247 9.903 1.00 98.50 166 MET A CA 1
ATOM 1387 C C . MET A 1 166 ? 1.847 -0.852 9.801 1.00 98.50 166 MET A C 1
ATOM 1389 O O . MET A 1 166 ? 1.202 -0.665 10.829 1.00 98.50 166 MET A O 1
ATOM 1393 N N . LYS A 1 167 ? 1.303 -0.735 8.584 1.00 98.38 167 LYS A N 1
ATOM 1394 C CA . LYS A 1 167 ? -0.123 -0.449 8.376 1.00 98.38 167 LYS A CA 1
ATOM 1395 C C . LYS A 1 167 ? -1.000 -1.568 8.924 1.00 98.38 167 LYS A C 1
ATOM 1397 O O . LYS A 1 167 ? -1.948 -1.272 9.644 1.00 98.38 167 LYS A O 1
ATOM 1402 N N . ASP A 1 168 ? -0.644 -2.821 8.658 1.00 98.44 168 ASP A N 1
ATOM 1403 C CA . ASP A 1 168 ? -1.377 -3.979 9.179 1.00 98.44 168 ASP A CA 1
ATOM 1404 C C . ASP A 1 168 ? -1.341 -4.019 10.714 1.00 98.44 168 ASP A C 1
ATOM 1406 O O . ASP A 1 168 ? -2.354 -4.270 11.369 1.00 98.44 168 ASP A O 1
ATOM 1410 N N . ALA A 1 169 ? -0.180 -3.721 11.309 1.00 98.44 169 ALA A N 1
ATOM 1411 C CA . ALA A 1 169 ? -0.034 -3.642 12.760 1.00 98.44 169 ALA A CA 1
ATOM 1412 C C . ALA A 1 169 ? -0.892 -2.520 13.367 1.00 98.44 169 ALA A C 1
ATOM 1414 O O . ALA A 1 169 ? -1.556 -2.743 14.380 1.00 98.44 169 ALA A O 1
ATOM 1415 N N . LEU A 1 170 ? -0.915 -1.338 12.740 1.00 98.31 170 LEU A N 1
ATOM 1416 C CA . LEU A 1 170 ? -1.764 -0.224 13.166 1.00 98.31 170 LEU A CA 1
ATOM 1417 C C . LEU A 1 170 ? -3.247 -0.585 13.084 1.00 98.31 170 LEU A C 1
ATOM 1419 O O . LEU A 1 170 ? -3.964 -0.382 14.058 1.00 98.31 170 LEU A O 1
ATOM 1423 N N . GLN A 1 171 ? -3.688 -1.176 11.973 1.00 98.38 171 GLN A N 1
ATOM 1424 C CA . GLN A 1 171 ? -5.077 -1.601 11.800 1.00 98.38 171 GLN A CA 1
ATOM 1425 C C . GLN A 1 171 ? -5.492 -2.614 12.876 1.00 98.38 171 GLN A C 1
ATOM 1427 O O . GLN A 1 171 ? -6.587 -2.528 13.433 1.00 98.38 171 GLN A O 1
ATOM 1432 N N . LYS A 1 172 ? -4.606 -3.560 13.208 1.00 98.31 172 LYS A N 1
ATOM 1433 C CA . LYS A 1 172 ? -4.861 -4.533 14.272 1.00 98.31 172 LYS A CA 1
ATOM 1434 C C . LYS A 1 172 ? -4.997 -3.854 15.637 1.00 98.31 172 LYS A C 1
ATOM 1436 O O . LYS A 1 172 ? -5.969 -4.122 16.339 1.00 98.31 172 LYS A O 1
ATOM 1441 N N . LEU A 1 173 ? -4.068 -2.965 15.991 1.00 98.31 173 LEU A N 1
ATOM 1442 C CA . LEU A 1 173 ? -4.117 -2.226 17.257 1.00 98.31 173 LEU A CA 1
ATOM 1443 C C . LEU A 1 173 ? -5.361 -1.340 17.359 1.00 98.31 173 LEU A C 1
ATOM 1445 O O . LEU A 1 173 ? -5.971 -1.263 18.420 1.00 98.31 173 LEU A O 1
ATOM 1449 N N . GLU A 1 174 ? -5.766 -0.704 16.263 1.00 98.38 174 GLU A N 1
ATOM 1450 C CA . GLU A 1 174 ? -6.979 0.108 16.219 1.00 98.38 174 GLU A CA 1
ATOM 1451 C C . GLU A 1 174 ? -8.231 -0.743 16.466 1.00 98.38 174 GLU A C 1
ATOM 1453 O O . GLU A 1 174 ? -9.064 -0.373 17.295 1.00 98.38 174 GLU A O 1
ATOM 1458 N N . SER A 1 175 ? -8.314 -1.922 15.837 1.00 98.19 175 SER A N 1
ATOM 1459 C CA . SER A 1 175 ? -9.422 -2.858 16.057 1.00 98.19 175 SER A CA 1
ATOM 1460 C C . SER A 1 175 ? -9.482 -3.376 17.499 1.00 98.19 175 SER A C 1
ATOM 1462 O O . SER A 1 175 ? -10.563 -3.479 18.075 1.00 98.19 175 SER A O 1
ATOM 1464 N N . GLU A 1 176 ? -8.329 -3.645 18.120 1.00 98.25 176 GLU A N 1
ATOM 1465 C CA . GLU A 1 176 ? -8.249 -4.081 19.517 1.00 98.25 176 GLU A CA 1
ATOM 1466 C C . GLU A 1 176 ? -8.654 -2.952 20.475 1.00 98.25 176 GLU A C 1
ATOM 1468 O O . GLU A 1 176 ? -9.441 -3.167 21.396 1.00 98.25 176 GLU A O 1
ATOM 1473 N N . ALA A 1 177 ? -8.202 -1.723 20.217 1.00 98.19 177 ALA A N 1
ATOM 1474 C CA . ALA A 1 177 ? -8.584 -0.551 20.999 1.00 98.19 177 ALA A CA 1
ATOM 1475 C C . ALA A 1 177 ? -10.081 -0.222 20.869 1.00 98.19 177 ALA A C 1
ATOM 1477 O O . ALA A 1 177 ? -10.693 0.287 21.808 1.00 98.19 177 ALA A O 1
ATOM 1478 N N . GLU A 1 178 ? -10.690 -0.464 19.709 1.00 98.19 178 GLU A N 1
ATOM 1479 C CA . GLU A 1 178 ? -12.137 -0.334 19.523 1.00 98.19 178 GLU A CA 1
ATOM 1480 C C . GLU A 1 178 ? -12.906 -1.420 20.285 1.00 98.19 178 GLU A C 1
ATOM 1482 O O . GLU A 1 178 ? -13.858 -1.108 20.999 1.00 98.19 178 GLU A O 1
ATOM 1487 N N . GLN A 1 179 ? -12.455 -2.677 20.226 1.00 97.88 179 GLN A N 1
ATOM 1488 C CA . GLN A 1 179 ? -13.048 -3.769 21.004 1.00 97.88 179 GLN A CA 1
ATOM 1489 C C . GLN A 1 179 ? -12.989 -3.498 22.510 1.00 97.88 179 GLN A C 1
ATOM 1491 O O . GLN A 1 179 ? -13.997 -3.656 23.196 1.00 97.88 179 GLN A O 1
ATOM 1496 N N . GLN A 1 180 ? -11.845 -3.034 23.020 1.00 97.56 180 GLN A N 1
ATOM 1497 C CA . GLN A 1 180 ? -11.690 -2.669 24.430 1.00 97.56 180 GLN A CA 1
ATOM 1498 C C . GLN A 1 180 ? -12.584 -1.490 24.822 1.00 97.56 180 GLN A C 1
ATOM 1500 O O . GLN A 1 180 ? -13.203 -1.526 25.883 1.00 97.56 180 GLN A O 1
ATOM 1505 N N . ARG A 1 181 ? -12.707 -0.464 23.967 1.00 97.88 181 ARG A N 1
ATOM 1506 C CA . ARG A 1 181 ? -13.640 0.651 24.199 1.00 97.88 181 ARG A CA 1
ATOM 1507 C C . ARG A 1 181 ? -15.085 0.169 24.280 1.00 97.88 181 ARG A C 1
ATOM 1509 O O . ARG A 1 181 ? -15.781 0.530 25.221 1.00 97.88 181 ARG A O 1
ATOM 1516 N N . ASN A 1 182 ? -15.513 -0.683 23.352 1.00 97.19 182 ASN A N 1
ATOM 1517 C CA . ASN A 1 182 ? -16.865 -1.244 23.357 1.00 97.19 182 ASN A CA 1
ATOM 1518 C C . ASN A 1 182 ? -17.119 -2.113 24.595 1.00 97.19 182 ASN A C 1
ATOM 1520 O O . ASN A 1 182 ? -18.196 -2.044 25.183 1.00 97.19 182 ASN A O 1
ATOM 1524 N N . HIS A 1 183 ? -16.124 -2.896 25.016 1.00 96.12 183 HIS A N 1
ATOM 1525 C CA . HIS A 1 183 ? -16.215 -3.687 26.239 1.00 96.12 183 HIS A CA 1
ATOM 1526 C C . HIS A 1 183 ? -16.325 -2.801 27.487 1.00 96.12 183 HIS A C 1
ATOM 1528 O O . HIS A 1 183 ? -17.191 -3.044 28.321 1.00 96.12 183 HIS A O 1
ATOM 1534 N N . ASN A 1 184 ? -15.518 -1.739 27.586 1.00 96.69 184 ASN A N 1
ATOM 1535 C CA . ASN A 1 184 ? -15.604 -0.780 28.689 1.00 96.69 184 ASN A CA 1
ATOM 1536 C C . ASN A 1 184 ? -16.963 -0.077 28.737 1.00 96.69 184 ASN A C 1
ATOM 1538 O O . ASN A 1 184 ? -17.546 -0.009 29.810 1.00 96.69 184 ASN A O 1
ATOM 1542 N N . ILE A 1 185 ? -17.507 0.363 27.597 1.00 96.94 185 ILE A N 1
ATOM 1543 C CA . ILE A 1 185 ? -18.855 0.959 27.535 1.00 96.94 185 ILE A CA 1
ATOM 1544 C C . ILE A 1 185 ? -19.902 -0.025 28.069 1.00 96.94 185 ILE A C 1
ATOM 1546 O O . ILE A 1 185 ? -20.800 0.349 28.818 1.00 96.94 185 ILE A O 1
ATOM 1550 N N . LEU A 1 186 ? -19.794 -1.301 27.699 1.00 94.88 186 LEU A N 1
ATOM 1551 C CA . LEU A 1 186 ? -20.732 -2.320 28.155 1.00 94.88 186 LEU A CA 1
ATOM 1552 C C . LEU A 1 186 ? -20.609 -2.584 29.667 1.00 94.88 186 LEU A C 1
ATOM 1554 O O . LEU A 1 186 ? -21.629 -2.746 30.334 1.00 94.88 186 LEU A O 1
ATOM 1558 N N . LEU A 1 187 ? -19.390 -2.575 30.214 1.00 94.25 187 LEU A N 1
ATOM 1559 C CA . LEU A 1 187 ? -19.156 -2.653 31.659 1.00 94.25 187 LEU A CA 1
ATOM 1560 C C . LEU A 1 187 ? -19.675 -1.414 32.401 1.00 94.25 187 LEU A C 1
ATOM 1562 O O . LEU A 1 187 ? -20.262 -1.557 33.469 1.00 94.25 187 LEU A O 1
ATOM 1566 N N . GLU A 1 188 ? -19.490 -0.214 31.849 1.00 94.00 188 GLU A N 1
ATOM 1567 C CA . GLU A 1 188 ? -20.016 1.033 32.416 1.00 94.00 188 GLU A CA 1
ATOM 1568 C C . GLU A 1 188 ? -21.545 1.009 32.483 1.00 94.00 188 GLU A C 1
ATOM 1570 O O . GLU A 1 188 ? -22.107 1.300 33.538 1.00 94.00 188 GLU A O 1
ATOM 1575 N N . ASN A 1 189 ? -22.211 0.562 31.414 1.00 92.88 189 ASN A N 1
ATOM 1576 C CA . ASN A 1 189 ? -23.664 0.385 31.404 1.00 92.88 189 ASN A CA 1
ATOM 1577 C C . ASN A 1 189 ? -24.116 -0.626 32.472 1.00 92.88 189 ASN A C 1
ATOM 1579 O O . ASN A 1 189 ? -25.059 -0.365 33.212 1.00 92.88 189 ASN A O 1
ATOM 1583 N N . HIS A 1 190 ? -23.417 -1.761 32.601 1.00 90.69 190 HIS A N 1
ATOM 1584 C CA . HIS A 1 190 ? -23.730 -2.766 33.627 1.00 90.69 190 HIS A CA 1
ATOM 1585 C C . HIS A 1 190 ? -23.562 -2.211 35.049 1.00 90.69 190 HIS A C 1
ATOM 1587 O O . HIS A 1 190 ? -24.403 -2.452 35.917 1.00 90.69 190 HIS A O 1
ATOM 1593 N N . LEU A 1 191 ? -22.514 -1.416 35.287 1.00 90.88 191 LEU A N 1
ATOM 1594 C CA . LEU A 1 191 ? -22.314 -0.721 36.558 1.00 90.88 191 LEU A CA 1
ATOM 1595 C C . LEU A 1 191 ? -23.423 0.300 36.837 1.00 90.88 191 LEU A C 1
ATOM 1597 O O . LEU A 1 191 ? -23.865 0.409 37.980 1.00 90.88 191 LEU A O 1
ATOM 1601 N N . GLU A 1 192 ? -23.888 1.036 35.830 1.00 91.69 192 GLU A N 1
ATOM 1602 C CA . GLU A 1 192 ? -24.984 1.996 35.979 1.00 91.69 192 GLU A CA 1
ATOM 1603 C C . GLU A 1 192 ? -26.324 1.302 36.285 1.00 91.69 192 GLU A C 1
ATOM 1605 O O . GLU A 1 192 ? -27.057 1.746 37.176 1.00 91.69 192 GLU A O 1
ATOM 1610 N N . ASP A 1 193 ? -26.597 0.161 35.646 1.00 89.94 193 ASP A N 1
ATOM 1611 C CA . ASP A 1 193 ? -27.763 -0.686 35.929 1.00 89.94 193 ASP A CA 1
ATOM 1612 C C . ASP A 1 193 ? -27.732 -1.228 37.368 1.00 89.94 193 ASP A C 1
ATOM 1614 O O . ASP A 1 193 ? -28.735 -1.184 38.095 1.00 89.94 193 ASP A O 1
ATOM 1618 N N . LEU A 1 194 ? -26.562 -1.697 37.819 1.00 89.25 194 LEU A N 1
ATOM 1619 C CA . LEU A 1 194 ? -26.349 -2.147 39.197 1.00 89.25 194 LEU A CA 1
ATOM 1620 C C . LEU A 1 194 ? -26.553 -1.011 40.200 1.00 89.25 194 LEU A C 1
ATOM 1622 O O . LEU A 1 194 ? -27.277 -1.182 41.183 1.00 89.25 194 LEU A O 1
ATOM 1626 N N . ARG A 1 195 ? -25.950 0.159 39.955 1.00 91.50 195 ARG A N 1
ATOM 1627 C CA . ARG A 1 195 ? -26.111 1.342 40.812 1.00 91.50 195 ARG A CA 1
ATOM 1628 C C . ARG A 1 195 ? -27.570 1.768 40.900 1.00 91.50 195 ARG A C 1
ATOM 1630 O O . ARG A 1 195 ? -28.050 2.034 41.997 1.00 91.50 195 ARG A O 1
ATOM 1637 N N . SER A 1 196 ? -28.285 1.782 39.779 1.00 91.12 196 SER A N 1
ATOM 1638 C CA . SER A 1 196 ? -29.709 2.128 39.732 1.00 91.12 196 SER A CA 1
ATOM 1639 C C . SER A 1 196 ? -30.560 1.142 40.534 1.00 91.12 196 SER A C 1
ATOM 1641 O O . SER A 1 196 ? -31.412 1.558 41.323 1.00 91.12 196 SER A O 1
ATOM 1643 N N . SER A 1 197 ? -30.282 -0.158 40.402 1.00 88.81 197 SER A N 1
ATOM 1644 C CA . SER A 1 197 ? -30.958 -1.211 41.169 1.00 88.81 197 SER A CA 1
ATOM 1645 C C . SER A 1 197 ? -30.703 -1.068 42.672 1.00 88.81 197 SER A C 1
ATOM 1647 O O . SER A 1 197 ? -31.636 -1.124 43.474 1.00 88.81 197 SER A O 1
ATOM 1649 N N . LEU A 1 198 ? -29.453 -0.805 43.065 1.00 88.38 198 LEU A N 1
ATOM 1650 C CA . LEU A 1 198 ? -29.081 -0.574 44.460 1.00 88.38 198 LEU A CA 1
ATOM 1651 C C . LEU A 1 198 ? -29.745 0.682 45.031 1.00 88.38 198 LEU A C 1
ATOM 1653 O O . LEU A 1 198 ? -30.334 0.619 46.106 1.00 88.38 198 LEU A O 1
ATOM 1657 N N . VAL A 1 199 ? -29.720 1.806 44.313 1.00 90.94 199 VAL A N 1
ATOM 1658 C CA . VAL A 1 199 ? -30.419 3.028 44.738 1.00 90.94 199 VAL A CA 1
ATOM 1659 C C . VAL A 1 199 ? -31.895 2.729 44.975 1.00 90.94 199 VAL A C 1
ATOM 1661 O O . VAL A 1 199 ? -32.403 3.032 46.053 1.00 90.94 199 VAL A O 1
ATOM 1664 N N . HIS A 1 200 ? -32.568 2.063 44.032 1.00 88.25 200 HIS A N 1
ATOM 1665 C CA . HIS A 1 200 ? -33.980 1.710 44.168 1.00 88.25 200 HIS A CA 1
ATOM 1666 C C . HIS A 1 200 ? -34.263 0.867 45.422 1.00 88.25 200 HIS A C 1
ATOM 1668 O O . HIS A 1 200 ? -35.187 1.174 46.175 1.00 88.25 200 HIS A O 1
ATOM 1674 N N . CYS A 1 201 ? -33.450 -0.158 45.689 1.00 86.19 201 CYS A N 1
ATOM 1675 C CA . CYS A 1 201 ? -33.643 -1.045 46.838 1.00 86.19 201 CYS A CA 1
ATOM 1676 C C . CYS A 1 201 ? -33.338 -0.382 48.188 1.00 86.19 201 CYS A C 1
ATOM 1678 O O . CYS A 1 201 ? -34.000 -0.693 49.179 1.00 86.19 201 CYS A O 1
ATOM 1680 N N . PHE A 1 202 ? -32.355 0.517 48.240 1.00 86.62 202 PHE A N 1
ATOM 1681 C CA . PHE A 1 202 ? -31.873 1.116 49.487 1.00 86.62 202 PHE A CA 1
ATOM 1682 C C . PHE A 1 202 ? -32.449 2.513 49.772 1.00 86.62 202 PHE A C 1
ATOM 1684 O O . PHE A 1 202 ? -32.212 3.049 50.848 1.00 86.62 202 PHE A O 1
ATOM 1691 N N . THR A 1 203 ? -33.261 3.087 48.872 1.00 86.12 203 THR A N 1
ATOM 1692 C CA . THR A 1 203 ? -33.872 4.426 49.057 1.00 86.12 203 THR A CA 1
ATOM 1693 C C . THR A 1 203 ? -34.658 4.546 50.369 1.00 86.12 203 THR A C 1
ATOM 1695 O O . THR A 1 203 ? -34.657 5.605 50.986 1.00 86.12 203 THR A O 1
ATOM 1698 N N . ASN A 1 204 ? -35.307 3.462 50.808 1.00 82.12 204 ASN A N 1
ATOM 1699 C CA . ASN A 1 204 ? -36.147 3.444 52.012 1.00 82.12 204 ASN A CA 1
ATOM 1700 C C . ASN A 1 204 ? -35.435 2.868 53.249 1.00 82.12 204 ASN A C 1
ATOM 1702 O O . ASN A 1 204 ? -36.095 2.575 54.244 1.00 82.12 204 ASN A O 1
ATOM 1706 N N . ILE A 1 205 ? -34.120 2.638 53.180 1.00 81.56 205 ILE A N 1
ATOM 1707 C CA . ILE A 1 205 ? -33.340 2.108 54.301 1.00 81.56 205 ILE A CA 1
ATOM 1708 C C . ILE A 1 205 ? -32.604 3.267 54.970 1.00 81.56 205 ILE A C 1
ATOM 1710 O O . ILE A 1 205 ? -31.735 3.906 54.376 1.00 81.56 205 ILE A O 1
ATOM 1714 N N . GLU A 1 206 ? -32.944 3.527 56.227 1.00 78.19 206 GLU A N 1
ATOM 1715 C CA . GLU A 1 206 ? -32.263 4.530 57.041 1.00 78.19 206 GLU A CA 1
ATOM 1716 C C . GLU A 1 206 ? -31.023 3.908 57.691 1.00 78.19 206 GLU A C 1
ATOM 1718 O O . GLU A 1 206 ? -31.111 2.911 58.411 1.00 78.19 206 GLU A O 1
ATOM 1723 N N . ILE A 1 207 ? -29.853 4.492 57.422 1.00 76.75 207 ILE A N 1
ATOM 1724 C CA . ILE A 1 207 ? -28.586 4.082 58.034 1.00 76.75 207 ILE A CA 1
ATOM 1725 C C . ILE A 1 207 ? -28.200 5.119 59.091 1.00 76.75 207 ILE A C 1
ATOM 1727 O O . ILE A 1 207 ? -28.153 6.311 58.777 1.00 76.75 207 ILE A O 1
ATOM 1731 N N . PRO A 1 208 ? -27.856 4.698 60.321 1.00 72.25 208 PRO A N 1
ATOM 1732 C CA . PRO A 1 208 ? -27.350 5.602 61.348 1.00 72.25 208 PRO A CA 1
ATOM 1733 C C . PRO A 1 208 ? -26.126 6.397 60.863 1.00 72.25 208 PRO A C 1
ATOM 1735 O O . PRO A 1 208 ? -25.116 5.817 60.468 1.00 72.25 208 PRO A O 1
ATOM 1738 N N . GLY A 1 209 ? -26.205 7.730 60.910 1.00 72.25 209 GLY A N 1
ATOM 1739 C CA . GLY A 1 209 ? -25.108 8.627 60.523 1.00 72.25 209 GLY A CA 1
ATOM 1740 C C . GLY A 1 209 ? -25.077 9.036 59.046 1.00 72.25 209 GLY A C 1
ATOM 1741 O O . GLY A 1 209 ? -24.126 9.700 58.633 1.00 72.25 209 GLY A O 1
ATOM 1742 N N . ILE A 1 210 ? -26.092 8.672 58.254 1.00 75.12 210 ILE A N 1
ATOM 1743 C CA . ILE A 1 210 ? -26.290 9.187 56.895 1.00 75.12 210 ILE A CA 1
ATOM 1744 C C . ILE A 1 210 ? -27.653 9.878 56.824 1.00 75.12 210 ILE A C 1
ATOM 1746 O O . ILE A 1 210 ? -28.690 9.224 56.801 1.00 75.12 210 ILE A O 1
ATOM 1750 N N . ASP A 1 211 ? -27.643 11.207 56.725 1.00 72.69 211 ASP A N 1
ATOM 1751 C CA . ASP A 1 211 ? -28.872 12.016 56.739 1.00 72.69 211 ASP A CA 1
ATOM 1752 C C . ASP A 1 211 ? -29.526 12.165 55.351 1.00 72.69 211 ASP A C 1
ATOM 1754 O O . ASP A 1 211 ? -30.534 12.857 55.205 1.00 72.69 211 ASP A O 1
ATOM 1758 N N . SER A 1 212 ? -28.943 11.565 54.305 1.00 78.75 212 SER A N 1
ATOM 1759 C CA . SER A 1 212 ? -29.447 11.670 52.930 1.00 78.75 212 SER A CA 1
ATOM 1760 C C . SER A 1 212 ? -29.649 10.306 52.258 1.00 78.75 212 SER A C 1
ATOM 1762 O O . SER A 1 212 ? -28.827 9.403 52.436 1.00 78.75 212 SER A O 1
ATOM 1764 N N . PRO A 1 213 ? -30.732 10.139 51.471 1.00 83.31 213 PRO A N 1
ATOM 1765 C CA . PRO A 1 213 ? -30.989 8.900 50.747 1.00 83.31 213 PRO A CA 1
ATOM 1766 C C . PRO A 1 213 ? -29.925 8.662 49.661 1.00 83.31 213 PRO A C 1
ATOM 1768 O O . PRO A 1 213 ? -29.364 9.622 49.116 1.00 83.31 213 PRO A O 1
ATOM 1771 N N . PRO A 1 214 ? -29.641 7.394 49.313 1.00 88.38 214 PRO A N 1
ATOM 1772 C CA . PRO A 1 214 ? -28.669 7.075 48.278 1.00 88.38 214 PRO A CA 1
ATOM 1773 C C . PRO A 1 214 ? -29.102 7.620 46.908 1.00 88.38 214 PRO A C 1
ATOM 1775 O O . PRO A 1 214 ? -30.275 7.597 46.545 1.00 88.38 214 PRO A O 1
ATOM 1778 N N . SER A 1 215 ? -28.129 8.079 46.122 1.00 90.00 215 SER A N 1
ATOM 1779 C CA . SER A 1 215 ? -28.294 8.517 44.730 1.00 90.00 215 SER A CA 1
ATOM 1780 C C . SER A 1 215 ? -27.288 7.792 43.834 1.00 90.00 215 SER A C 1
ATOM 1782 O O . SER A 1 215 ? -26.315 7.234 44.338 1.00 90.00 215 SER A O 1
ATOM 1784 N N . ILE A 1 216 ? -27.462 7.837 42.509 1.00 89.00 216 ILE A N 1
ATOM 1785 C CA . ILE A 1 216 ? -26.564 7.161 41.546 1.00 89.00 216 ILE A CA 1
ATOM 1786 C C . ILE A 1 216 ? -25.085 7.535 41.758 1.00 89.00 216 ILE A C 1
ATOM 1788 O O . ILE A 1 216 ? -24.208 6.689 41.612 1.00 89.00 216 ILE A O 1
ATOM 1792 N N . ASN A 1 217 ? -24.807 8.775 42.171 1.00 90.25 217 ASN A N 1
ATOM 1793 C CA . ASN A 1 217 ? -23.443 9.265 42.393 1.00 90.25 217 ASN A CA 1
ATOM 1794 C C . ASN A 1 217 ? -22.915 9.000 43.811 1.00 90.25 217 ASN A C 1
ATOM 1796 O O . ASN A 1 217 ? -21.718 9.127 44.050 1.00 90.25 217 ASN A O 1
ATOM 1800 N N . THR A 1 218 ? -23.793 8.678 44.766 1.00 91.00 218 THR A N 1
ATOM 1801 C CA . THR A 1 218 ? -23.437 8.511 46.186 1.00 91.00 218 THR A CA 1
ATOM 1802 C C . THR A 1 218 ? -23.596 7.077 46.684 1.00 91.00 218 THR A C 1
ATOM 1804 O O . THR A 1 218 ? -23.156 6.777 47.792 1.00 91.00 218 THR A O 1
ATOM 1807 N N . ILE A 1 219 ? -24.180 6.182 45.879 1.00 91.44 219 ILE A N 1
ATOM 1808 C CA . ILE A 1 219 ? -24.495 4.806 46.271 1.00 91.44 219 ILE A CA 1
ATOM 1809 C C . ILE A 1 219 ? -23.255 4.017 46.707 1.00 91.44 219 ILE A C 1
ATOM 1811 O O . ILE A 1 219 ? -23.321 3.308 47.702 1.00 91.44 219 ILE A O 1
ATOM 1815 N N . ASP A 1 220 ? -22.102 4.194 46.059 1.00 90.69 220 ASP A N 1
ATOM 1816 C CA . ASP A 1 220 ? -20.877 3.467 46.430 1.00 90.69 220 ASP A CA 1
ATOM 1817 C C . ASP A 1 220 ? -20.374 3.866 47.829 1.00 90.69 220 ASP A C 1
ATOM 1819 O O . ASP A 1 220 ? -19.968 3.017 48.629 1.00 90.69 220 ASP A O 1
ATOM 1823 N N . ALA A 1 221 ? -20.443 5.161 48.153 1.00 89.50 221 ALA A N 1
ATOM 1824 C CA . ALA A 1 221 ? -20.086 5.682 49.471 1.00 89.50 221 ALA A CA 1
ATOM 1825 C C . ALA A 1 221 ? -21.112 5.253 50.531 1.00 89.50 221 ALA A C 1
ATOM 1827 O O . ALA A 1 221 ? -20.729 4.839 51.624 1.00 89.50 221 ALA A O 1
ATOM 1828 N N . TYR A 1 222 ? -22.403 5.285 50.185 1.00 89.44 222 TYR A N 1
ATOM 1829 C CA . TYR A 1 222 ? -23.491 4.805 51.035 1.00 89.44 222 TYR A CA 1
ATOM 1830 C C . TYR A 1 222 ? -23.323 3.316 51.376 1.00 89.44 222 TYR A C 1
ATOM 1832 O O . TYR A 1 222 ? -23.369 2.951 52.547 1.00 89.44 222 TYR A O 1
ATOM 1840 N N . MET A 1 223 ? -23.036 2.463 50.386 1.00 88.69 223 MET A N 1
ATOM 1841 C CA . MET A 1 223 ? -22.808 1.025 50.587 1.00 88.69 223 MET A CA 1
ATOM 1842 C C . MET A 1 223 ? -21.528 0.747 51.382 1.00 88.69 223 MET A C 1
ATOM 1844 O O . MET A 1 223 ? -21.507 -0.147 52.227 1.00 88.69 223 MET A O 1
ATOM 1848 N N . SER A 1 224 ? -20.471 1.535 51.166 1.00 88.50 224 SER A N 1
ATOM 1849 C CA . SER A 1 224 ? -19.237 1.436 51.955 1.00 88.50 224 SER A CA 1
ATOM 1850 C C . SER A 1 224 ? -19.483 1.776 53.425 1.00 88.50 224 SER A C 1
ATOM 1852 O O . SER A 1 224 ? -19.010 1.068 54.313 1.00 88.50 224 SER A O 1
ATOM 1854 N N . LYS A 1 225 ? -20.277 2.820 53.692 1.00 86.25 225 LYS A N 1
ATOM 1855 C CA . LYS A 1 225 ? -20.621 3.227 55.055 1.00 86.25 225 LYS A CA 1
ATOM 1856 C C . LYS A 1 225 ? -21.592 2.251 55.721 1.00 86.25 225 LYS A C 1
ATOM 1858 O O . LYS A 1 225 ? -21.410 1.930 56.889 1.00 86.25 225 LYS A O 1
ATOM 1863 N N . LEU A 1 226 ? -22.560 1.714 54.972 1.00 85.50 226 LEU A N 1
ATOM 1864 C CA . LEU A 1 226 ? -23.420 0.611 55.412 1.00 85.50 226 LEU A CA 1
ATOM 1865 C C . LEU A 1 226 ? -22.579 -0.585 55.878 1.00 85.50 226 LEU A C 1
ATOM 1867 O O . LEU A 1 226 ? -22.814 -1.130 56.953 1.00 85.50 226 LEU A O 1
ATOM 1871 N N . HIS A 1 227 ? -21.577 -0.969 55.084 1.00 86.00 227 HIS A N 1
ATOM 1872 C CA . HIS A 1 227 ? -20.675 -2.066 55.416 1.00 86.00 227 HIS A CA 1
ATOM 1873 C C . HIS A 1 227 ? -19.839 -1.776 56.674 1.00 86.00 227 HIS A C 1
ATOM 1875 O O . HIS A 1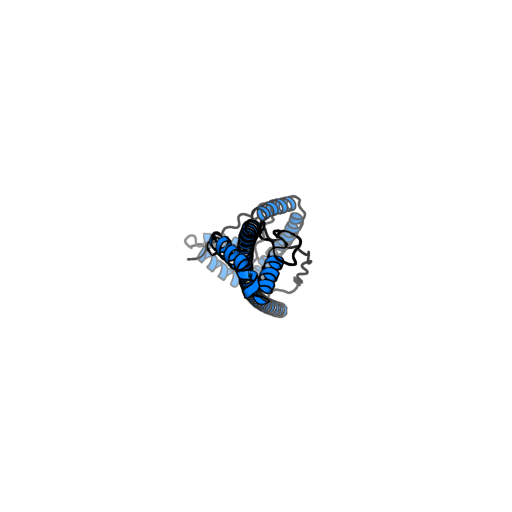 227 ? -19.695 -2.652 57.523 1.00 86.00 227 HIS A O 1
ATOM 1881 N N . GLU A 1 228 ? -19.336 -0.550 56.834 1.00 86.62 228 GLU A N 1
ATOM 1882 C CA . GLU A 1 228 ? -18.612 -0.120 58.039 1.00 86.62 228 GLU A CA 1
ATOM 1883 C C . GLU A 1 228 ? -19.493 -0.202 59.300 1.00 86.62 228 GLU A C 1
ATOM 1885 O O . GLU A 1 228 ? -19.100 -0.835 60.277 1.00 86.62 228 GLU A O 1
ATOM 1890 N N . VAL A 1 229 ? -20.720 0.331 59.254 1.00 83.19 229 VAL A N 1
ATOM 1891 C CA . VAL A 1 229 ? -21.675 0.308 60.384 1.00 83.19 229 VAL A CA 1
ATOM 1892 C C . VAL A 1 229 ? -22.033 -1.125 60.796 1.00 83.19 229 VAL A C 1
ATOM 1894 O O . VAL A 1 229 ? -22.112 -1.443 61.985 1.00 83.19 229 VAL A O 1
ATOM 1897 N N . ILE A 1 230 ? -22.203 -2.023 59.821 1.00 81.25 230 ILE A N 1
ATOM 1898 C CA . ILE A 1 230 ? -22.441 -3.450 60.081 1.00 81.25 230 ILE A CA 1
ATOM 1899 C C . ILE A 1 230 ? -21.254 -4.093 60.815 1.00 81.25 230 ILE A C 1
ATOM 1901 O O . ILE A 1 230 ? -21.469 -4.913 61.710 1.00 81.25 230 ILE A O 1
ATOM 1905 N N . LEU A 1 231 ? -20.016 -3.740 60.450 1.00 82.75 231 LEU A N 1
ATOM 1906 C CA . LEU A 1 231 ? -18.805 -4.288 61.069 1.00 82.75 231 LEU A CA 1
ATOM 1907 C C . LEU A 1 231 ? -18.554 -3.740 62.480 1.00 82.75 231 LEU A C 1
ATOM 1909 O O . LEU A 1 231 ? -18.073 -4.481 63.337 1.00 82.75 231 LEU A O 1
ATOM 1913 N N . GLU A 1 232 ? -18.882 -2.473 62.733 1.00 82.12 232 GLU A N 1
ATOM 1914 C CA . GLU A 1 232 ? -18.639 -1.815 64.022 1.00 82.12 232 GLU A CA 1
ATOM 1915 C C . GLU A 1 232 ? -19.576 -2.299 65.135 1.00 82.12 232 GLU A C 1
ATOM 1917 O O . GLU A 1 232 ? -19.175 -2.343 66.300 1.00 82.12 232 GLU A O 1
ATOM 1922 N N . SER A 1 233 ? -20.825 -2.666 64.826 1.00 71.62 233 SER A N 1
ATOM 1923 C CA . SER A 1 233 ? -21.791 -3.118 65.844 1.00 71.62 233 SER A CA 1
ATOM 1924 C C . SER A 1 233 ? -22.778 -4.185 65.337 1.00 71.62 233 SER A C 1
ATOM 1926 O O . SER A 1 233 ? -23.987 -3.942 65.259 1.00 71.62 233 SER A O 1
ATOM 1928 N N . PRO A 1 234 ? -22.314 -5.428 65.087 1.00 68.56 234 PRO A N 1
ATOM 1929 C CA . PRO A 1 234 ? -23.130 -6.488 64.481 1.00 68.56 234 PRO A CA 1
ATOM 1930 C C . PRO A 1 234 ? -24.378 -6.868 65.295 1.00 68.56 234 PRO A C 1
ATOM 1932 O O . PRO A 1 234 ? -25.419 -7.212 64.740 1.00 68.56 234 PRO A O 1
ATOM 1935 N N . HIS A 1 235 ? -24.287 -6.804 66.627 1.00 64.06 235 HIS A N 1
ATOM 1936 C CA . HIS A 1 235 ? -25.368 -7.209 67.530 1.00 64.06 235 HIS A CA 1
ATOM 1937 C C . HIS A 1 235 ? -26.460 -6.142 67.697 1.00 64.06 235 HIS A C 1
ATOM 1939 O O . HIS A 1 235 ? -27.582 -6.485 68.058 1.00 64.06 235 HIS A O 1
ATOM 1945 N N . GLN A 1 236 ? -26.154 -4.868 67.426 1.00 66.38 236 GLN A N 1
ATOM 1946 C CA . GLN A 1 236 ? -27.112 -3.759 67.546 1.00 66.38 236 GLN A CA 1
ATOM 1947 C C . GLN A 1 236 ? -27.945 -3.561 66.270 1.00 66.38 236 GLN A C 1
ATOM 1949 O O . GLN A 1 236 ? -29.009 -2.954 66.319 1.00 66.38 236 GLN A O 1
ATOM 1954 N N . HIS A 1 237 ? -27.505 -4.126 65.141 1.00 69.38 237 HIS A N 1
ATOM 1955 C CA . HIS A 1 237 ? -28.129 -3.946 63.827 1.00 69.38 237 HIS A CA 1
ATOM 1956 C C . HIS A 1 237 ? -28.770 -5.230 63.268 1.00 69.38 237 HIS A C 1
ATOM 1958 O O . HIS A 1 237 ? -28.930 -5.369 62.061 1.00 69.38 2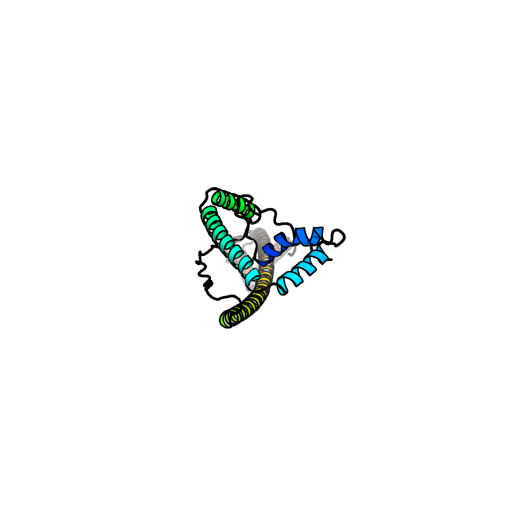37 HIS A O 1
ATOM 1964 N N . SER A 1 238 ? -29.176 -6.170 64.131 1.00 75.56 238 SER A N 1
ATOM 1965 C CA . SER A 1 238 ? -29.804 -7.446 63.732 1.00 75.56 238 SER A CA 1
ATOM 1966 C C . SER A 1 238 ? -31.046 -7.271 62.842 1.00 75.56 238 SER A C 1
ATOM 1968 O O . SER A 1 238 ? -31.205 -7.994 61.860 1.00 75.56 238 SER A O 1
ATOM 1970 N N . GLU A 1 239 ? -31.931 -6.322 63.163 1.00 75.81 239 GLU A N 1
ATOM 1971 C CA . GLU A 1 239 ? -33.139 -6.047 62.364 1.00 75.81 239 GLU A CA 1
ATOM 1972 C C . GLU A 1 239 ? -32.795 -5.413 61.008 1.00 75.81 239 GLU A C 1
ATOM 1974 O O . GLU A 1 239 ? -33.329 -5.821 59.977 1.00 75.81 239 GLU A O 1
ATOM 1979 N N . LEU A 1 240 ? -31.834 -4.484 60.997 1.00 78.00 240 LEU A N 1
ATOM 1980 C CA . LEU A 1 240 ? -31.300 -3.858 59.786 1.00 78.00 240 LEU A CA 1
ATOM 1981 C C . LEU A 1 240 ? -30.642 -4.902 58.866 1.00 78.00 240 LEU A C 1
ATOM 1983 O O . LEU A 1 240 ? -30.885 -4.902 57.665 1.00 78.00 240 LEU A O 1
ATOM 1987 N N . LEU A 1 241 ? -29.878 -5.847 59.421 1.00 78.88 241 LEU A N 1
ATOM 1988 C CA . LEU A 1 241 ? -29.283 -6.963 58.678 1.00 78.88 241 LEU A CA 1
ATOM 1989 C C . LEU A 1 241 ? -30.334 -7.894 58.064 1.00 78.88 241 LEU A C 1
ATOM 1991 O O . LEU A 1 241 ? -30.149 -8.358 56.938 1.00 78.88 241 LEU A O 1
ATOM 1995 N N . GLY A 1 242 ? -31.435 -8.156 58.774 1.00 79.62 242 GLY A N 1
ATOM 1996 C CA . GLY A 1 242 ? -32.573 -8.903 58.234 1.00 79.62 242 GLY A CA 1
ATOM 1997 C C . GLY A 1 242 ? -33.213 -8.183 57.046 1.00 79.62 242 GLY A C 1
ATOM 1998 O O . GLY A 1 242 ? -33.374 -8.776 55.981 1.00 79.62 242 GLY A O 1
ATOM 1999 N N . LEU A 1 243 ? -33.478 -6.882 57.200 1.00 80.81 243 LEU A N 1
ATOM 2000 C CA . LEU A 1 243 ? -34.041 -6.035 56.149 1.00 80.81 243 LEU A CA 1
ATOM 2001 C C . LEU A 1 243 ? -33.129 -5.980 54.911 1.00 80.81 243 LEU A C 1
ATOM 2003 O O . LEU A 1 243 ? -33.603 -6.155 53.793 1.00 80.81 243 LEU A O 1
ATOM 2007 N N . ILE A 1 244 ? -31.820 -5.797 55.112 1.00 82.38 244 ILE A N 1
ATOM 2008 C CA . ILE A 1 244 ? -30.810 -5.758 54.044 1.00 82.38 244 ILE A CA 1
ATOM 2009 C C . ILE A 1 244 ? -30.718 -7.104 53.322 1.00 82.38 244 ILE A C 1
ATOM 2011 O O . ILE A 1 244 ? -30.626 -7.152 52.098 1.00 82.38 244 ILE A O 1
ATOM 2015 N N . ARG A 1 245 ? -30.748 -8.219 54.057 1.00 81.69 245 ARG A N 1
ATOM 2016 C CA . ARG A 1 245 ? -30.724 -9.553 53.448 1.00 81.69 245 ARG A CA 1
ATOM 2017 C C . ARG A 1 245 ? -31.951 -9.774 52.563 1.00 81.69 245 ARG A C 1
ATOM 2019 O O . ARG A 1 245 ? -31.810 -10.281 51.450 1.00 81.69 245 ARG A O 1
ATOM 2026 N N . ASP A 1 246 ? -33.123 -9.358 53.030 1.00 81.06 246 ASP A N 1
ATOM 2027 C CA . ASP A 1 246 ? -34.369 -9.461 52.274 1.00 81.06 246 ASP A CA 1
ATOM 2028 C C . ASP A 1 246 ? -34.385 -8.538 51.051 1.00 81.06 246 ASP A C 1
ATOM 2030 O O . ASP A 1 246 ? -34.865 -8.949 49.992 1.00 81.06 246 ASP A O 1
ATOM 2034 N N . THR A 1 247 ? -33.849 -7.318 51.142 1.00 81.12 247 THR A N 1
ATOM 2035 C CA . THR A 1 247 ? -33.759 -6.415 49.985 1.00 81.12 247 THR A CA 1
ATOM 2036 C C . THR A 1 247 ? -32.736 -6.890 48.961 1.00 81.12 247 THR A C 1
ATOM 2038 O O . THR A 1 247 ? -33.068 -6.935 47.780 1.00 81.12 247 THR A O 1
ATOM 2041 N N . ILE A 1 248 ? -31.551 -7.343 49.384 1.00 81.12 248 ILE A N 1
ATOM 2042 C CA . ILE A 1 248 ? -30.532 -7.908 48.483 1.00 81.12 248 ILE A CA 1
ATOM 2043 C C . ILE A 1 248 ? -31.048 -9.171 47.786 1.00 81.12 248 ILE A C 1
ATOM 2045 O O . ILE A 1 248 ? -30.791 -9.358 46.601 1.00 81.12 248 ILE A O 1
ATOM 2049 N N . SER A 1 249 ? -31.827 -10.013 48.476 1.00 80.06 249 SER A N 1
ATOM 2050 C CA . SER A 1 249 ? -32.408 -11.224 47.875 1.00 80.06 249 SER A CA 1
ATOM 2051 C C . SER A 1 249 ? -33.376 -10.950 46.714 1.00 80.06 249 SER A C 1
ATOM 2053 O O . SER A 1 249 ? -33.671 -11.856 45.938 1.00 80.06 249 SER A O 1
ATOM 2055 N N . LYS A 1 250 ? -33.865 -9.708 46.594 1.00 77.50 250 LYS A N 1
ATOM 2056 C CA . LYS A 1 250 ? -34.793 -9.254 45.550 1.00 77.50 250 LYS A CA 1
ATOM 2057 C C . LYS A 1 250 ? -34.094 -8.505 44.413 1.00 77.50 250 LYS A C 1
ATOM 2059 O O . LYS A 1 250 ? -34.766 -8.141 43.452 1.00 77.50 250 LYS A O 1
ATOM 2064 N N . ILE A 1 251 ? -32.787 -8.256 44.517 1.00 77.62 251 ILE A N 1
ATOM 2065 C CA . ILE A 1 251 ? -32.011 -7.619 43.451 1.00 77.62 251 ILE A CA 1
ATOM 2066 C C . ILE A 1 251 ? -31.794 -8.651 42.349 1.00 77.62 251 ILE A C 1
ATOM 2068 O O . ILE A 1 251 ? -31.101 -9.650 42.545 1.00 77.62 251 ILE A O 1
ATOM 2072 N N . ASP A 1 252 ? -32.386 -8.400 41.185 1.00 69.44 252 ASP A N 1
ATOM 2073 C CA . ASP A 1 252 ? -32.109 -9.181 39.986 1.00 69.44 252 ASP A CA 1
ATOM 2074 C C . ASP A 1 252 ? -30.784 -8.679 39.404 1.00 69.44 252 ASP A C 1
ATOM 2076 O O . ASP A 1 252 ? -30.712 -7.606 38.803 1.00 69.44 252 ASP A O 1
ATOM 2080 N N . PHE A 1 253 ? -29.697 -9.400 39.682 1.00 67.69 253 PHE A N 1
ATOM 2081 C CA . PHE A 1 253 ? -28.382 -9.009 39.191 1.00 67.69 253 PHE A CA 1
ATOM 2082 C C . PHE A 1 253 ? -28.356 -9.153 37.661 1.00 67.69 253 PHE A C 1
ATOM 2084 O O . PHE A 1 253 ? -28.620 -10.249 37.153 1.00 67.69 253 PHE A O 1
ATOM 2091 N N . PRO A 1 254 ? -28.019 -8.087 36.910 1.00 60.81 254 PRO A N 1
ATOM 2092 C CA . PRO A 1 254 ? -27.918 -8.164 35.464 1.00 60.81 254 PRO A CA 1
ATOM 2093 C C . PRO A 1 254 ? -26.940 -9.280 35.084 1.00 60.81 254 PRO A C 1
ATOM 2095 O O . PRO A 1 254 ? -25.827 -9.351 35.617 1.00 60.81 254 PRO A O 1
ATOM 2098 N N . ARG A 1 255 ? -27.397 -10.190 34.208 1.00 58.44 255 ARG A N 1
ATOM 2099 C CA . ARG A 1 255 ? -26.655 -11.392 33.787 1.00 58.44 255 ARG A CA 1
ATOM 2100 C C . ARG A 1 255 ? -25.214 -11.022 33.433 1.00 58.44 255 ARG A C 1
ATOM 2102 O O . ARG A 1 255 ? -24.993 -10.017 32.764 1.00 58.44 255 ARG A O 1
ATOM 2109 N N . SER A 1 256 ? -24.261 -11.830 33.898 1.00 55.34 256 SER A N 1
ATOM 2110 C CA . SER A 1 256 ? -22.829 -11.586 33.703 1.00 55.34 256 SER A CA 1
ATOM 2111 C C . SER A 1 256 ? -22.491 -11.352 32.229 1.00 55.34 256 SER A C 1
ATOM 2113 O O . SER A 1 256 ? -22.938 -12.125 31.376 1.00 55.34 256 SER A O 1
ATOM 2115 N N . VAL A 1 257 ? -21.699 -10.305 31.987 1.00 52.00 257 VAL A N 1
ATOM 2116 C CA . VAL A 1 257 ? -21.058 -9.952 30.710 1.00 52.00 257 VAL A CA 1
ATOM 2117 C C . VAL A 1 257 ? -20.170 -11.080 30.196 1.00 52.00 257 VAL A C 1
ATOM 2119 O O . VAL A 1 257 ? -19.449 -11.676 31.030 1.00 52.00 257 VAL A O 1
#

Secondary structure (DSSP, 8-state):
----------S-TTSPPPPPPHHHHHHHHHHHHHHHH-TTS-HHHHHHHHHHHHHHS-HHHHHHHHHHHHHHHHHHHHHHHHHHHSHHHHHHHHHHHHHHHTT--S---------------TTS-TT-HHHHHHHHHHHHHHHHHHHHHHHHHHHHHHHHHHHHHHHHHHHHHHHHHHHHHHHHHHHHHHHHHHHHHHHHHHTT---TT--S---TTTHHHHHHHHHHHHHH-TTT-HHHHHHHHHHHTT--PPPP-

InterPro domains:
  IPR009071 High mobility group box domain [PF00505] (16-84)
  IPR009071 High mobility group box domain [PS50118] (16-84)
  IPR009071 High mobility group box domain [SM00398] (15-85)
  IPR036910 High mobility group box domain superfamily [G3DSA:1.10.30.10] (1-100)
  IPR036910 High mobility group box domain superfamily [SSF47095] (4-85)
  IPR051965 Chromatin Regulation and Neuronal Gene Expression [PTHR46040] (1-252)

Organism: Trichoplax adhaerens (NCBI:txid10228)

Foldseek 3Di:
DDDDPDPPPLDPPPQQDQFDALLVVQCVVCLVVLCVVPVPDDPVVSVVVSVVVLVPDDPVVSVVSRVVRVVVNVVNVVSNVVVCVDPSVVVSVVVVVVVVVVVDDDDDDDDDDDDPPVPPPVPDDPPDPVVVVVVVVVVVVVVVVVVVVVVVVVVVVVVVVVVVVVVVVVVVVVVVVVVVVVVVVVVVVLLLVVLVLQLVLQQPPDDPPDPHRDDSVCSVVVVVVVVVSCVVCVPVCVVVVVSVVVSVVPRPRDPDD

Nearest PDB structures (foldseek):
  2co9-assembly1_A  TM=7.289E-01  e=6.879E-04  Mus musculus
  6jrp-assembly2_D  TM=9.551E-01  e=1.077E-02  Homo sapiens
  5jgh-assembly1_A  TM=7.336E-01  e=9.578E-03  Saccharomyces cerevisiae S288C
  7m5w-assembly1_A  TM=7.438E-01  e=1.933E-02  Homo sapiens

Solvent-accessible surface area (backbone atoms only — not comparable to full-atom values): 15349 Å² total; per-residue (Å²): 136,83,82,81,76,77,80,77,90,75,69,63,87,83,55,75,72,85,64,61,50,25,67,56,48,52,47,59,71,45,45,60,56,54,39,70,78,37,74,88,56,54,70,70,57,54,51,51,55,47,52,55,50,63,74,70,49,56,67,70,64,51,44,52,37,41,54,55,24,50,54,44,42,54,51,44,53,52,52,41,55,54,41,66,73,32,68,69,40,56,51,48,53,53,59,52,50,59,60,54,55,76,76,56,83,87,81,94,71,86,80,76,87,71,80,81,80,71,81,70,69,91,76,67,59,89,88,39,70,68,50,53,52,52,50,50,50,51,53,51,49,53,51,51,51,54,50,52,51,51,54,48,51,52,52,51,52,53,51,51,52,51,53,50,54,51,50,55,50,49,53,51,52,50,53,51,55,48,53,51,50,54,51,49,52,51,50,52,50,52,51,52,54,50,38,49,51,48,26,67,66,43,49,85,60,88,51,93,94,53,98,65,69,48,38,80,92,41,35,70,61,49,51,52,50,52,52,49,56,48,70,77,41,58,83,83,39,54,68,58,52,50,52,50,52,58,48,57,73,67,58,82,72,77,77,83,129

Radius of gyration: 47.46 Å; Cα contacts (8 Å, |Δi|>4): 93; chains: 1; bounding box: 78×43×132 Å

Sequence (257 aa):
KGRKRKRFSSKDSNAPKAPHTGYVRFLNDSREKVRAENPDLPFSEITKILGTKWSSLPISEKQRYLDEAEKDKERYLKELEDYEKSETYKTFVKKNSYKRHRGRREGNYQSDKREDNSGLNIGTPVFTEEFLDENKAREVELRQLRKSNADYEERNAILSKHIEQMKDALQKLESEAEQQRNHNILLENHLEDLRSSLVHCFTNIEIPGIDSPPSINTIDAYMSKLHEVILESPHQHSELLGLIRDTISKIDFPRSV